Protein AF-A0ABD3VIJ6-F1 (afdb_monomer_lite)

Organism: Sinanodonta woodiana (NCBI:txid1069815)

Secondary structure (DSSP, 8-state):
--EEEEEEEEEEE-HHHHTTHHHHHHTS-TTS-HHHHHHHHHHHHHHHHHHHHHHHHHHHHT---SSEEEEEEEEEEEE--STTTTT--GGG-EEETTEEEE-HHHHHHHHHHS-THHHHTTSPP-SEEEEE-SSEEPPP-SS--TTS-GGG--TT-SS-----TTSTTTTGGGS--HHHHHHHHHHHHH-GGGG------HHHHHHHHHHHTS-HHHHS-HHHHHHHHT-TTEEE-SS--SSS-TTT---EEE------

InterPro domains:
  IPR024079 Metallopeptidase, catalytic domain superfamily [G3DSA:3.40.390.10] (134-194)

Sequence (260 aa):
MRDFVDFSVCIVLHYTCILSIRRFLVLVNTSFDATTRERKAEKNIRRYFSYIMNGVDQLYNGINDPTIAISVKIRAFVVFKALTQFPHRLSQVQMTGSTAKINASDYLDDLKNHDLSGAFNQIPDYDQVILFTRLGAVHDGDDTAKGCKADDFFVMAPKLVDFDPNKKYSVNPWLFSTCSVEAFKRTLVTKPDLTKKHVYTQAELAEWNKFMAKLPGVKYSPNMQCELIIGPGSALCSVCKNSKSQCAQEVCSIQKSIAF

pLDDT: mean 70.77, std 12.73, range [32.28, 91.06]

Structure (mmCIF, N/CA/C/O backbone):
data_AF-A0ABD3VIJ6-F1
#
_entry.id   AF-A0ABD3VIJ6-F1
#
loop_
_atom_site.group_PDB
_atom_site.id
_atom_site.type_symbol
_atom_site.label_atom_id
_atom_site.label_alt_id
_atom_site.label_comp_id
_atom_site.label_asym_id
_atom_site.label_entity_id
_atom_site.label_seq_id
_atom_site.pdbx_PDB_ins_code
_atom_site.Cartn_x
_atom_site.Cartn_y
_atom_site.Cartn_z
_atom_site.occupancy
_atom_site.B_iso_or_equiv
_atom_site.auth_seq_id
_atom_site.auth_comp_id
_atom_site.auth_asym_id
_atom_site.auth_atom_id
_atom_site.pdbx_PDB_model_num
ATOM 1 N N . MET A 1 1 ? -25.221 -5.119 16.648 1.00 56.28 1 MET A N 1
ATOM 2 C CA . MET A 1 1 ? -25.141 -5.170 15.173 1.00 56.28 1 MET A CA 1
ATOM 3 C C . MET A 1 1 ? -23.887 -4.393 14.804 1.00 56.28 1 MET A C 1
ATOM 5 O O . MET A 1 1 ? -23.724 -3.325 15.373 1.00 56.28 1 MET A O 1
ATOM 9 N N . ARG A 1 2 ? -22.953 -4.959 14.025 1.00 65.31 2 ARG A N 1
ATOM 10 C CA . ARG A 1 2 ? -21.732 -4.237 13.618 1.00 65.31 2 ARG A CA 1
ATOM 11 C C . ARG A 1 2 ? -22.086 -3.231 12.530 1.00 65.31 2 ARG A C 1
ATOM 13 O O . ARG A 1 2 ? -22.797 -3.606 11.596 1.00 65.31 2 ARG A O 1
ATOM 20 N N . ASP A 1 3 ? -21.554 -2.021 12.630 1.00 68.62 3 ASP A N 1
ATOM 21 C CA . ASP A 1 3 ? -21.586 -1.063 11.533 1.00 68.62 3 ASP A CA 1
ATOM 22 C C . ASP A 1 3 ? -20.520 -1.479 10.518 1.00 68.62 3 ASP A C 1
ATOM 24 O O . ASP A 1 3 ? -19.320 -1.494 10.807 1.00 68.62 3 ASP A O 1
ATOM 28 N N . PHE A 1 4 ? -20.981 -1.901 9.343 1.00 70.00 4 PHE A N 1
ATOM 29 C CA . PHE A 1 4 ? -20.119 -2.279 8.230 1.00 70.00 4 PHE A CA 1
ATOM 30 C C . PHE A 1 4 ? -19.870 -1.063 7.352 1.00 70.00 4 PHE A C 1
ATOM 32 O O . PHE A 1 4 ? -20.820 -0.474 6.831 1.00 70.00 4 PHE A O 1
ATOM 39 N N . VAL A 1 5 ? -18.595 -0.723 7.185 1.00 71.62 5 VAL A N 1
ATOM 40 C CA . VAL A 1 5 ? -18.142 0.386 6.351 1.00 71.62 5 VAL A CA 1
ATOM 41 C C . VAL A 1 5 ? -17.211 -0.156 5.279 1.00 71.62 5 VAL A C 1
ATOM 43 O O . VAL A 1 5 ? -16.155 -0.712 5.579 1.00 71.62 5 VAL A O 1
ATOM 46 N N . ASP A 1 6 ? -17.604 0.028 4.026 1.00 69.81 6 ASP A N 1
ATOM 47 C CA . ASP A 1 6 ? -16.781 -0.316 2.874 1.00 69.81 6 ASP A CA 1
ATOM 48 C C . ASP A 1 6 ? -16.189 0.970 2.301 1.00 69.81 6 ASP A C 1
ATOM 50 O O . ASP A 1 6 ? -16.926 1.795 1.768 1.00 69.81 6 ASP A O 1
ATOM 54 N N . PHE A 1 7 ? -14.868 1.124 2.381 1.00 70.88 7 PHE A N 1
ATOM 55 C CA . PHE A 1 7 ? -14.161 2.210 1.713 1.00 70.88 7 PHE A CA 1
ATOM 56 C C . PHE A 1 7 ? -13.770 1.799 0.296 1.00 70.88 7 PHE A C 1
ATOM 58 O O . PHE A 1 7 ? -12.982 0.874 0.072 1.00 70.88 7 PHE A O 1
ATOM 65 N N . SER A 1 8 ? -14.291 2.540 -0.670 1.00 67.06 8 SER A N 1
ATOM 66 C CA . SER A 1 8 ? -13.911 2.490 -2.072 1.00 67.06 8 SER A CA 1
ATOM 67 C C . SER A 1 8 ? -12.713 3.394 -2.344 1.00 67.06 8 SER A C 1
ATOM 69 O O . SER A 1 8 ? -12.762 4.602 -2.124 1.00 67.06 8 SER A O 1
ATOM 71 N N . VAL A 1 9 ? -11.642 2.827 -2.890 1.00 73.44 9 VAL A N 1
ATOM 72 C CA . VAL A 1 9 ? -10.398 3.546 -3.168 1.00 73.44 9 VAL A CA 1
ATOM 73 C C . VAL A 1 9 ? -10.122 3.605 -4.666 1.00 73.44 9 VAL A C 1
ATOM 75 O O . VAL A 1 9 ? -10.065 2.579 -5.348 1.00 73.44 9 VAL A O 1
ATOM 78 N N . CYS A 1 10 ? -9.871 4.808 -5.173 1.00 71.19 10 CYS A N 1
ATOM 79 C CA . CYS A 1 10 ? -9.226 5.025 -6.459 1.00 71.19 10 CYS A CA 1
ATOM 80 C C . CYS A 1 10 ? -7.711 5.135 -6.260 1.00 71.19 10 CYS A C 1
ATOM 82 O O . CYS A 1 10 ? -7.221 5.975 -5.504 1.00 71.19 10 CYS A O 1
ATOM 84 N N . ILE A 1 11 ? -6.948 4.292 -6.952 1.00 74.56 11 ILE A N 1
ATOM 85 C CA . ILE A 1 11 ? -5.488 4.338 -6.906 1.00 74.56 11 ILE A CA 1
ATOM 86 C C . ILE A 1 11 ? -4.977 5.131 -8.094 1.00 74.56 11 ILE A C 1
ATOM 88 O O . ILE A 1 11 ? -5.264 4.821 -9.250 1.00 74.56 11 ILE A O 1
ATOM 92 N N . VAL A 1 12 ? -4.157 6.124 -7.803 1.00 69.31 12 VAL A N 1
ATOM 93 C CA . VAL A 1 12 ? -3.510 6.978 -8.784 1.00 69.31 12 VAL A CA 1
ATOM 94 C C . VAL A 1 12 ? -2.025 6.674 -8.779 1.00 69.31 12 VAL A C 1
ATOM 96 O O . VAL A 1 12 ? -1.362 6.673 -7.744 1.00 69.31 12 VAL A O 1
ATOM 99 N N . LEU A 1 13 ? -1.490 6.390 -9.958 1.00 65.00 13 LEU A N 1
ATOM 100 C CA . LEU A 1 13 ? -0.099 6.030 -10.165 1.00 65.00 13 LEU A CA 1
ATOM 101 C C . LEU A 1 13 ? 0.545 7.087 -11.057 1.00 65.00 13 LEU A C 1
ATOM 103 O O . LEU A 1 13 ? 0.171 7.248 -12.221 1.00 65.00 13 LEU A O 1
ATOM 107 N N . HIS A 1 14 ? 1.517 7.812 -10.506 1.00 63.09 14 HIS A N 1
ATOM 108 C CA . HIS A 1 14 ? 2.211 8.877 -11.226 1.00 63.09 14 HIS A CA 1
ATOM 109 C C . HIS A 1 14 ? 3.317 8.336 -12.147 1.00 63.09 14 HIS A C 1
ATOM 111 O O . HIS A 1 14 ? 3.964 7.332 -11.836 1.00 63.09 14 HIS A O 1
ATOM 117 N N . TYR A 1 15 ? 3.616 9.045 -13.242 1.00 53.53 15 TYR A N 1
ATOM 118 C CA . TYR A 1 15 ? 4.601 8.624 -14.245 1.00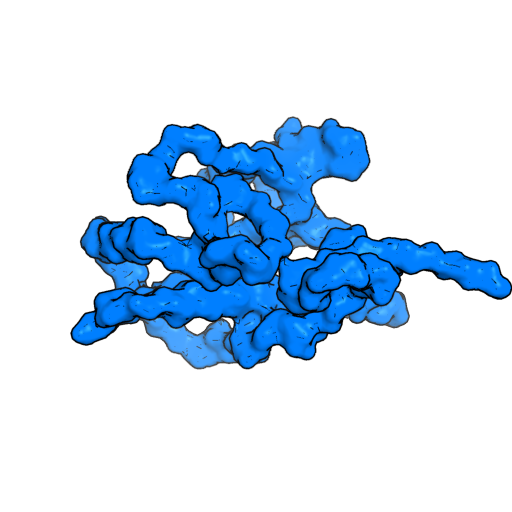 53.53 15 TYR A CA 1
ATOM 119 C C . TYR A 1 15 ? 6.021 8.408 -13.688 1.00 53.53 15 TYR A C 1
ATOM 121 O O . TYR A 1 15 ? 6.786 7.593 -14.188 1.00 53.53 15 TYR A O 1
ATOM 129 N N . THR A 1 16 ? 6.413 9.079 -12.607 1.00 53.19 16 THR A N 1
ATOM 130 C CA . THR A 1 16 ? 7.711 8.814 -11.952 1.00 53.19 16 THR A CA 1
ATOM 131 C C . THR A 1 16 ? 7.740 7.461 -11.228 1.00 53.19 16 THR A C 1
ATOM 133 O O . THR A 1 16 ? 8.798 6.837 -11.130 1.00 53.19 16 THR A O 1
ATOM 136 N N . CYS A 1 17 ? 6.580 6.947 -10.804 1.00 47.81 17 CYS A N 1
ATOM 137 C CA . CYS A 1 17 ? 6.402 5.546 -10.416 1.00 47.81 17 CYS A CA 1
ATOM 138 C C . CYS A 1 17 ? 6.577 4.629 -11.648 1.00 47.81 17 CYS A C 1
ATOM 140 O O . CYS A 1 17 ? 7.239 3.593 -11.579 1.00 47.81 17 CYS A O 1
ATOM 142 N N . ILE A 1 18 ? 6.096 5.083 -12.811 1.00 49.00 18 ILE A N 1
ATOM 143 C CA . ILE A 1 18 ? 6.206 4.431 -14.127 1.00 49.00 18 ILE A CA 1
ATOM 144 C C . ILE A 1 18 ? 7.609 4.527 -14.737 1.00 49.00 18 ILE A C 1
ATOM 146 O O . ILE A 1 18 ? 7.964 3.667 -15.517 1.00 49.00 18 ILE A O 1
ATOM 150 N N . LEU A 1 19 ? 8.508 5.434 -14.357 1.00 45.31 19 LEU A N 1
ATOM 151 C CA . LEU A 1 19 ? 9.921 5.327 -14.770 1.00 45.31 19 LEU A CA 1
ATOM 152 C C . LEU A 1 19 ? 10.618 4.105 -14.123 1.00 45.31 19 LEU A C 1
ATOM 154 O O . LEU A 1 19 ? 11.667 3.656 -14.591 1.00 45.31 19 LEU A O 1
ATOM 158 N N . SER A 1 20 ? 9.976 3.470 -13.130 1.00 48.81 20 SER A N 1
ATOM 159 C CA . SER A 1 20 ? 10.280 2.099 -12.683 1.00 48.81 20 SER A CA 1
ATOM 160 C C . SER A 1 20 ? 9.620 1.004 -13.532 1.00 48.81 20 SER A C 1
ATOM 162 O O . SER A 1 20 ? 9.808 -0.175 -13.241 1.00 48.81 20 SER A O 1
ATOM 164 N N . ILE A 1 21 ? 8.945 1.345 -14.637 1.00 49.66 21 ILE A N 1
ATOM 165 C CA . ILE A 1 21 ? 8.623 0.421 -15.731 1.00 49.66 21 ILE A CA 1
ATOM 166 C C . ILE A 1 21 ? 9.905 -0.268 -16.164 1.00 49.66 21 ILE A C 1
ATOM 168 O O . ILE A 1 21 ? 9.831 -1.448 -16.414 1.00 49.66 21 ILE A O 1
ATOM 172 N N . ARG A 1 22 ? 11.103 0.339 -16.123 1.00 48.62 22 ARG A N 1
ATOM 173 C CA . ARG A 1 22 ? 12.341 -0.436 -16.352 1.00 48.62 22 ARG A CA 1
ATOM 174 C C . ARG A 1 22 ? 12.496 -1.639 -15.404 1.00 48.62 22 ARG A C 1
ATOM 176 O O . ARG A 1 22 ? 12.940 -2.678 -15.868 1.00 48.62 22 ARG A O 1
ATOM 183 N N . ARG A 1 23 ? 12.078 -1.548 -14.131 1.00 54.88 23 ARG A N 1
ATOM 184 C CA . ARG A 1 23 ? 12.083 -2.676 -13.172 1.00 54.88 23 ARG A CA 1
ATOM 185 C C . ARG A 1 23 ? 10.956 -3.677 -13.442 1.00 54.88 23 ARG A C 1
ATOM 187 O O . ARG A 1 23 ? 11.210 -4.872 -13.466 1.00 54.88 23 ARG A O 1
ATOM 194 N N . PHE A 1 24 ? 9.737 -3.220 -13.731 1.00 54.22 24 PHE A N 1
ATOM 195 C CA . PHE A 1 24 ? 8.645 -4.130 -14.120 1.00 54.22 24 PHE A CA 1
ATOM 196 C C . PHE A 1 24 ? 8.822 -4.731 -15.524 1.00 54.22 24 PHE A C 1
ATOM 198 O O . PHE A 1 24 ? 8.314 -5.817 -15.779 1.00 54.22 24 PHE A O 1
ATOM 205 N N . LEU A 1 25 ? 9.559 -4.066 -16.413 1.00 52.53 25 LEU A N 1
ATOM 206 C CA . LEU A 1 25 ? 9.989 -4.557 -17.720 1.00 52.53 25 LEU A CA 1
ATOM 207 C C . LEU A 1 25 ? 11.090 -5.594 -17.584 1.00 52.53 25 LEU A C 1
ATOM 209 O O . LEU A 1 25 ? 11.167 -6.445 -18.450 1.00 52.53 25 LEU A O 1
ATOM 213 N N . VAL A 1 26 ? 11.892 -5.593 -16.513 1.00 52.50 26 VAL A N 1
ATOM 214 C CA . VAL A 1 26 ? 12.796 -6.727 -16.246 1.00 52.50 26 VAL A CA 1
ATOM 215 C C . VAL A 1 26 ? 11.988 -8.020 -16.062 1.00 52.50 26 VAL A C 1
ATOM 217 O O . VAL A 1 26 ? 12.429 -9.083 -16.483 1.00 52.50 26 VAL A O 1
ATOM 220 N N . LEU A 1 27 ? 10.750 -7.931 -15.557 1.00 52.91 27 LEU A N 1
ATOM 221 C CA . LEU A 1 27 ? 9.813 -9.063 -15.487 1.00 52.91 27 LEU A CA 1
ATOM 222 C C . LEU A 1 27 ? 9.076 -9.349 -16.813 1.00 52.91 27 LEU A C 1
ATOM 224 O O . LEU A 1 27 ? 8.269 -10.280 -16.879 1.00 52.91 27 LEU A O 1
ATOM 228 N N . VAL A 1 28 ? 9.285 -8.551 -17.864 1.00 56.88 28 VAL A N 1
ATOM 229 C CA . VAL A 1 28 ? 8.624 -8.701 -19.166 1.00 56.88 28 VAL A CA 1
ATOM 230 C C . VAL A 1 28 ? 9.676 -8.995 -20.231 1.00 56.88 28 VAL A C 1
ATOM 232 O O . VAL A 1 28 ? 10.551 -8.184 -20.493 1.00 56.88 28 VAL A O 1
ATOM 235 N N . ASN A 1 29 ? 9.564 -10.151 -20.888 1.00 58.03 29 ASN A N 1
ATOM 236 C CA . ASN A 1 29 ? 10.512 -10.578 -21.922 1.00 58.03 29 ASN A CA 1
ATOM 237 C C . ASN A 1 29 ? 10.786 -9.460 -22.955 1.00 58.03 29 ASN A C 1
ATOM 239 O O . ASN A 1 29 ? 9.860 -8.882 -23.534 1.00 58.03 29 ASN A O 1
ATOM 243 N N . THR A 1 30 ? 12.066 -9.167 -23.186 1.00 67.69 30 THR A N 1
ATOM 244 C CA . THR A 1 30 ? 12.530 -8.128 -24.115 1.00 67.69 30 THR A CA 1
ATOM 245 C C . THR A 1 30 ? 12.191 -8.440 -25.572 1.00 67.69 30 THR A C 1
ATOM 247 O O . THR A 1 30 ? 12.162 -7.516 -26.384 1.00 67.69 30 THR A O 1
ATOM 250 N N . SER A 1 31 ? 11.848 -9.695 -25.888 1.00 68.94 31 SER A N 1
ATOM 251 C CA . SER A 1 31 ? 11.405 -10.138 -27.214 1.00 68.94 31 SER A CA 1
ATOM 252 C C . SER A 1 31 ? 10.022 -9.618 -27.628 1.00 68.94 31 SER A C 1
ATOM 254 O O . SER A 1 31 ? 9.623 -9.808 -28.774 1.00 68.94 31 SER A O 1
ATOM 256 N N . PHE A 1 32 ? 9.256 -9.010 -26.716 1.00 75.31 32 PHE A N 1
ATOM 257 C CA . PHE A 1 32 ? 7.969 -8.394 -27.050 1.00 75.31 32 PHE A CA 1
ATOM 258 C C . PHE A 1 32 ? 8.154 -7.008 -27.680 1.00 75.31 32 PHE A C 1
ATOM 260 O O . PHE A 1 32 ? 9.069 -6.265 -27.312 1.00 75.31 32 PHE A O 1
ATOM 267 N N . ASP A 1 33 ? 7.231 -6.629 -28.568 1.00 82.38 33 ASP A N 1
ATOM 268 C CA . ASP A 1 33 ? 7.134 -5.270 -29.100 1.00 82.38 33 ASP A CA 1
ATOM 269 C C . ASP A 1 33 ? 6.838 -4.236 -27.992 1.00 82.38 33 ASP A C 1
ATOM 271 O O . ASP A 1 33 ? 6.413 -4.574 -26.880 1.00 82.38 33 ASP A O 1
ATOM 275 N N . ALA A 1 34 ? 7.072 -2.955 -28.286 1.00 75.50 34 ALA A N 1
ATOM 276 C CA . ALA A 1 34 ? 6.944 -1.874 -27.310 1.00 75.50 34 ALA A CA 1
ATOM 277 C C . ALA A 1 34 ? 5.537 -1.772 -26.692 1.00 75.50 34 ALA A C 1
ATOM 279 O O . ALA A 1 34 ? 5.420 -1.638 -25.473 1.00 75.50 34 ALA A O 1
ATOM 280 N N . THR A 1 35 ? 4.486 -1.910 -27.500 1.00 78.94 35 THR A N 1
ATOM 281 C CA . THR A 1 35 ? 3.088 -1.818 -27.061 1.00 78.94 35 THR A CA 1
ATOM 282 C C . THR A 1 35 ? 2.708 -2.988 -26.154 1.00 78.94 35 THR A C 1
ATOM 284 O O . THR A 1 35 ? 2.081 -2.809 -25.107 1.00 78.94 35 THR A O 1
ATOM 287 N N . THR A 1 36 ? 3.125 -4.205 -26.505 1.00 79.75 36 THR A N 1
ATOM 288 C CA . THR A 1 36 ? 2.911 -5.403 -25.688 1.00 79.75 36 THR A CA 1
ATOM 289 C C . THR A 1 36 ? 3.656 -5.306 -24.360 1.00 79.75 36 THR A C 1
ATOM 291 O O . THR A 1 36 ? 3.116 -5.695 -23.318 1.00 79.75 36 THR A O 1
ATOM 294 N N . ARG A 1 37 ? 4.882 -4.771 -24.370 1.00 74.88 37 ARG A N 1
ATOM 295 C CA . ARG A 1 37 ? 5.662 -4.531 -23.151 1.00 74.88 37 ARG A CA 1
ATOM 296 C C . ARG A 1 37 ? 4.973 -3.541 -22.219 1.00 74.88 37 ARG A C 1
ATOM 298 O O . ARG A 1 37 ? 4.846 -3.835 -21.033 1.00 74.88 37 ARG A O 1
ATOM 305 N N . GLU A 1 38 ? 4.482 -2.428 -22.753 1.00 75.25 38 GLU A N 1
ATOM 306 C CA . GLU A 1 38 ? 3.755 -1.409 -21.991 1.00 75.25 38 GLU A CA 1
ATOM 307 C C . GLU A 1 38 ? 2.488 -1.987 -21.345 1.00 75.25 38 GLU A C 1
ATOM 309 O O . GLU A 1 38 ? 2.331 -1.923 -20.126 1.00 75.25 38 GLU A O 1
ATOM 314 N N . ARG A 1 39 ? 1.643 -2.679 -22.121 1.00 79.12 39 ARG A N 1
ATOM 315 C CA . ARG A 1 39 ? 0.417 -3.317 -21.607 1.00 79.12 39 ARG A CA 1
ATOM 316 C C . ARG A 1 39 ? 0.710 -4.335 -20.500 1.00 79.12 39 ARG A C 1
ATOM 318 O O . ARG A 1 39 ? -0.026 -4.439 -19.516 1.00 79.12 39 ARG A O 1
ATOM 325 N N . LYS A 1 40 ? 1.782 -5.121 -20.645 1.00 80.19 40 LYS A N 1
ATOM 326 C CA . LYS A 1 40 ? 2.203 -6.084 -19.615 1.00 80.19 40 LYS A CA 1
ATOM 327 C C . LYS A 1 40 ? 2.746 -5.390 -18.370 1.00 80.19 40 LYS A C 1
ATOM 329 O O . LYS A 1 40 ? 2.432 -5.835 -17.267 1.00 80.19 40 LYS A O 1
ATOM 334 N N . ALA A 1 41 ? 3.515 -4.317 -18.535 1.00 76.81 41 ALA A N 1
ATOM 335 C CA . ALA A 1 41 ? 4.011 -3.516 -17.426 1.00 76.81 41 ALA A CA 1
ATOM 336 C C . ALA A 1 41 ? 2.849 -2.908 -16.629 1.00 76.81 41 ALA A C 1
ATOM 338 O O . ALA A 1 41 ? 2.792 -3.101 -15.418 1.00 76.81 41 ALA A O 1
ATOM 339 N N . GLU A 1 42 ? 1.866 -2.296 -17.292 1.00 77.56 42 GLU A N 1
ATOM 340 C CA . GLU A 1 42 ? 0.654 -1.779 -16.643 1.00 77.56 42 GLU A CA 1
ATOM 341 C C . GLU A 1 42 ? -0.099 -2.862 -15.873 1.00 77.56 42 GLU A C 1
ATOM 343 O O . GLU A 1 42 ? -0.451 -2.675 -14.709 1.00 77.56 42 GLU A O 1
ATOM 348 N N . LYS A 1 43 ? -0.312 -4.029 -16.491 1.00 82.06 43 LYS A N 1
ATOM 349 C CA . LYS A 1 43 ? -0.975 -5.159 -15.832 1.00 82.06 43 LYS A CA 1
ATOM 350 C C . LYS A 1 43 ? -0.211 -5.627 -14.591 1.00 82.06 43 LYS A C 1
ATOM 352 O O . LYS A 1 43 ? -0.830 -5.967 -13.583 1.00 82.06 43 LYS A O 1
ATOM 357 N N . ASN A 1 44 ? 1.119 -5.659 -14.653 1.00 80.31 44 ASN A N 1
ATOM 358 C CA . ASN A 1 44 ? 1.964 -6.040 -13.522 1.00 80.31 44 ASN A CA 1
ATOM 359 C C . ASN A 1 44 ? 1.949 -4.985 -12.411 1.00 80.31 44 ASN A C 1
ATOM 361 O O . ASN A 1 44 ? 1.884 -5.359 -11.244 1.00 80.31 44 ASN A O 1
ATOM 365 N N . ILE A 1 45 ? 1.944 -3.700 -12.767 1.00 79.31 45 ILE A N 1
ATOM 366 C CA . ILE A 1 45 ? 1.821 -2.578 -11.834 1.00 79.31 45 ILE A CA 1
ATOM 367 C C . ILE A 1 45 ? 0.473 -2.641 -11.104 1.00 79.31 45 ILE A C 1
ATOM 369 O O . ILE A 1 45 ? 0.444 -2.672 -9.876 1.00 79.31 45 ILE A O 1
ATOM 373 N N . ARG A 1 46 ? -0.641 -2.747 -11.841 1.00 81.62 46 ARG A N 1
ATOM 374 C CA . ARG A 1 46 ? -1.992 -2.874 -11.261 1.00 81.62 46 ARG A CA 1
ATOM 375 C C . ARG A 1 46 ? -2.079 -4.067 -10.316 1.00 81.62 46 ARG A C 1
ATOM 377 O O . ARG A 1 46 ? -2.584 -3.957 -9.203 1.00 81.62 46 ARG A O 1
ATOM 384 N N . ARG A 1 47 ? -1.521 -5.208 -10.729 1.00 84.00 47 ARG A N 1
ATOM 385 C CA . ARG A 1 47 ? -1.438 -6.409 -9.893 1.00 84.00 47 ARG A CA 1
ATOM 386 C C . ARG A 1 47 ? -0.624 -6.168 -8.618 1.00 84.00 47 ARG A C 1
ATOM 388 O O . ARG A 1 47 ? -1.077 -6.558 -7.551 1.00 84.00 47 ARG A O 1
ATOM 395 N N . TYR A 1 48 ? 0.553 -5.556 -8.721 1.00 84.38 48 TYR A N 1
ATOM 396 C CA . TYR A 1 48 ? 1.415 -5.268 -7.574 1.00 84.38 48 TYR A CA 1
ATOM 397 C C . TYR A 1 48 ? 0.703 -4.398 -6.536 1.00 84.38 48 TYR A C 1
ATOM 399 O O . TYR A 1 48 ? 0.614 -4.776 -5.371 1.00 84.38 48 TYR A O 1
ATOM 407 N N . PHE A 1 49 ? 0.104 -3.290 -6.971 1.00 85.38 49 PHE A N 1
ATOM 408 C CA . PHE A 1 49 ? -0.648 -2.419 -6.070 1.00 85.38 49 PHE A CA 1
ATOM 409 C C . PHE A 1 49 ? -1.935 -3.068 -5.551 1.00 85.38 49 PHE A C 1
ATOM 411 O O . PHE A 1 49 ? -2.324 -2.792 -4.423 1.00 85.38 49 PHE A O 1
ATOM 418 N N . SER A 1 50 ? -2.544 -4.001 -6.292 1.00 86.81 50 SER A N 1
ATOM 419 C CA . SER A 1 50 ? -3.635 -4.823 -5.747 1.00 86.81 50 SER A CA 1
ATOM 420 C C . SER A 1 50 ? -3.166 -5.667 -4.556 1.00 86.81 50 SER A C 1
ATOM 422 O O . SER A 1 50 ? -3.866 -5.762 -3.560 1.00 86.81 50 SER A O 1
ATOM 424 N N . TYR A 1 51 ? -1.959 -6.237 -4.600 1.00 88.00 51 TYR A N 1
ATOM 425 C CA . TYR A 1 51 ? -1.413 -6.965 -3.449 1.00 88.00 51 TYR A CA 1
ATOM 426 C C . TYR A 1 51 ? -1.111 -6.055 -2.256 1.00 88.00 51 TYR A C 1
ATOM 428 O O . TYR A 1 51 ? -1.361 -6.454 -1.121 1.00 88.00 51 TYR A O 1
ATOM 436 N N . ILE A 1 52 ? -0.623 -4.834 -2.500 1.00 86.88 52 ILE A N 1
ATOM 437 C CA . ILE A 1 52 ? -0.447 -3.835 -1.436 1.00 86.88 52 ILE A CA 1
ATOM 438 C C . ILE A 1 52 ? -1.794 -3.527 -0.782 1.00 86.88 52 ILE A C 1
ATOM 440 O O . ILE A 1 52 ? -1.915 -3.620 0.436 1.00 86.88 52 ILE A O 1
ATOM 444 N N . MET A 1 53 ? -2.820 -3.230 -1.583 1.00 88.31 53 MET A N 1
ATOM 445 C CA . MET A 1 53 ? -4.149 -2.936 -1.051 1.00 88.31 53 MET A CA 1
ATOM 446 C C . MET A 1 53 ? -4.779 -4.125 -0.344 1.00 88.31 53 MET A C 1
ATOM 448 O O . MET A 1 53 ? -5.514 -3.915 0.611 1.00 88.31 53 MET A O 1
ATOM 452 N N . ASN A 1 54 ? -4.470 -5.359 -0.749 1.00 88.56 54 ASN A N 1
ATOM 453 C CA . ASN A 1 54 ? -4.875 -6.529 0.019 1.00 88.56 54 ASN A CA 1
ATOM 454 C C . ASN A 1 54 ? -4.281 -6.490 1.425 1.00 88.56 54 ASN A C 1
ATOM 456 O O . ASN A 1 54 ? -5.002 -6.680 2.390 1.00 88.56 54 ASN A O 1
ATOM 460 N N . GLY A 1 55 ? -2.987 -6.184 1.554 1.00 88.38 55 GLY A N 1
ATOM 461 C CA . GLY A 1 55 ? -2.362 -5.998 2.864 1.00 88.38 55 GLY A CA 1
ATOM 462 C C . GLY A 1 55 ? -3.064 -4.925 3.703 1.00 88.38 55 GLY A C 1
ATOM 463 O O . GLY A 1 55 ? -3.306 -5.142 4.887 1.00 88.38 55 GLY A O 1
ATOM 464 N N . VAL A 1 56 ? -3.456 -3.809 3.080 1.00 89.44 56 VAL A N 1
ATOM 465 C CA . VAL A 1 56 ? -4.231 -2.746 3.742 1.00 89.44 56 VAL A CA 1
ATOM 466 C C . VAL A 1 56 ? -5.614 -3.248 4.176 1.00 89.44 56 VAL A C 1
ATOM 468 O O . VAL A 1 56 ? -5.985 -3.063 5.329 1.00 89.44 56 VAL A O 1
ATOM 471 N N . ASP A 1 57 ? -6.363 -3.929 3.307 1.00 90.06 57 ASP A N 1
ATOM 472 C CA . ASP A 1 57 ? -7.668 -4.515 3.652 1.00 90.06 57 ASP A CA 1
ATOM 473 C C . ASP A 1 57 ? -7.538 -5.538 4.791 1.00 90.06 57 ASP A C 1
ATOM 475 O O . ASP A 1 57 ? -8.315 -5.501 5.738 1.00 90.06 57 ASP A O 1
ATOM 479 N N . GLN A 1 58 ? -6.514 -6.400 4.773 1.00 89.38 58 GLN A N 1
ATOM 480 C CA . GLN A 1 58 ? -6.236 -7.338 5.869 1.00 89.38 58 GLN A CA 1
ATOM 481 C C . GLN A 1 58 ? -5.944 -6.618 7.192 1.00 89.38 58 GLN A C 1
ATOM 483 O O . GLN A 1 58 ? -6.404 -7.063 8.241 1.00 89.38 58 GLN A O 1
ATOM 488 N N . LEU A 1 59 ? -5.220 -5.496 7.155 1.00 87.75 59 LEU A N 1
ATOM 489 C CA . LEU A 1 59 ? -4.945 -4.682 8.338 1.00 87.75 59 LEU A CA 1
ATOM 490 C C . LEU A 1 59 ? -6.241 -4.106 8.943 1.00 87.75 59 LEU A C 1
ATOM 492 O O . LEU A 1 59 ? -6.430 -4.176 10.157 1.00 87.75 59 LEU A O 1
ATOM 496 N N . TYR A 1 60 ? -7.154 -3.586 8.115 1.00 87.88 60 TYR A N 1
ATOM 497 C CA . TYR A 1 60 ? -8.468 -3.105 8.567 1.00 87.88 60 TYR A CA 1
ATOM 498 C C . TYR A 1 60 ? -9.384 -4.241 9.042 1.00 87.88 60 TYR A C 1
ATOM 500 O O . TYR A 1 60 ? -10.009 -4.120 10.095 1.00 87.88 60 TYR A O 1
ATOM 508 N N . ASN A 1 61 ? -9.396 -5.377 8.342 1.00 88.38 61 ASN A N 1
ATOM 509 C CA . ASN A 1 61 ? -10.121 -6.579 8.763 1.00 88.38 61 ASN A CA 1
ATOM 510 C C . ASN A 1 61 ? -9.581 -7.160 10.083 1.00 88.38 61 ASN A C 1
ATOM 512 O O . ASN A 1 61 ? -10.309 -7.844 10.800 1.00 88.38 61 ASN A O 1
ATOM 516 N N . GLY A 1 62 ? -8.320 -6.875 10.424 1.00 88.06 62 GLY A N 1
ATOM 517 C CA . GLY A 1 62 ? -7.698 -7.237 11.697 1.00 88.06 62 GLY A CA 1
ATOM 518 C C . GLY A 1 62 ? -8.206 -6.442 12.906 1.00 88.06 62 GLY A C 1
ATOM 519 O O . GLY A 1 62 ? -7.844 -6.772 14.036 1.00 88.06 62 GLY A O 1
ATOM 520 N N . ILE A 1 63 ? -9.043 -5.413 12.712 1.00 87.06 63 ILE A N 1
ATOM 521 C CA . ILE A 1 63 ? -9.665 -4.667 13.812 1.00 87.06 63 ILE A CA 1
ATOM 522 C C . ILE A 1 63 ? -10.635 -5.591 14.562 1.00 87.06 63 ILE A C 1
ATOM 524 O O . ILE A 1 63 ? -11.736 -5.897 14.102 1.00 87.06 63 ILE A O 1
ATOM 528 N N . ASN A 1 64 ? -10.233 -6.017 15.759 1.00 88.12 64 ASN A N 1
ATOM 529 C CA . ASN A 1 64 ? -11.067 -6.821 16.646 1.00 88.12 64 ASN A CA 1
ATOM 530 C C . ASN A 1 64 ? -11.967 -5.929 17.513 1.00 88.12 64 ASN A C 1
ATOM 532 O O . ASN A 1 64 ? -11.761 -5.804 18.719 1.00 88.12 64 ASN A O 1
ATOM 536 N N . ASP A 1 65 ? -12.948 -5.287 16.881 1.00 87.62 65 ASP A N 1
ATOM 537 C CA . ASP A 1 65 ? -13.912 -4.418 17.551 1.00 87.62 65 ASP A CA 1
ATOM 538 C C . ASP A 1 65 ? -15.361 -4.883 17.291 1.00 87.62 65 ASP A C 1
ATOM 540 O O . ASP A 1 65 ? -15.704 -5.261 16.166 1.00 87.62 65 ASP A O 1
ATOM 544 N N . PRO A 1 66 ? -16.240 -4.921 18.312 1.00 86.38 66 PRO A N 1
ATOM 545 C CA . PRO A 1 66 ? -17.601 -5.415 18.143 1.00 86.38 66 PRO A CA 1
ATOM 546 C C . PRO A 1 66 ? -18.555 -4.408 17.494 1.00 86.38 66 PRO A C 1
ATOM 548 O O . PRO A 1 66 ? -19.665 -4.812 17.142 1.00 86.38 66 PRO A O 1
ATOM 551 N N . THR A 1 67 ? -18.179 -3.132 17.358 1.00 84.44 67 THR A N 1
ATOM 552 C CA . THR A 1 67 ? -19.063 -2.088 16.820 1.00 84.44 67 THR A CA 1
ATOM 553 C C . THR A 1 67 ? -18.728 -1.716 15.385 1.00 84.44 67 THR A C 1
ATOM 555 O O . THR A 1 67 ? -19.633 -1.308 14.668 1.00 84.44 67 THR A O 1
ATOM 558 N N . ILE A 1 68 ? -17.478 -1.886 14.944 1.00 81.38 68 ILE A N 1
ATOM 559 C CA . ILE A 1 68 ? -17.059 -1.528 13.582 1.00 81.38 68 ILE A CA 1
ATOM 560 C C . ILE A 1 68 ? -16.446 -2.703 12.824 1.00 81.38 68 ILE A C 1
ATOM 562 O O . ILE A 1 68 ? -15.745 -3.541 13.387 1.00 81.38 68 ILE A O 1
ATOM 566 N N . ALA A 1 69 ? -16.688 -2.732 11.519 1.00 86.31 69 ALA A N 1
ATOM 567 C CA . ALA A 1 69 ? -15.957 -3.552 10.566 1.00 86.31 69 ALA A CA 1
ATOM 568 C C . ALA A 1 69 ? -15.664 -2.703 9.327 1.00 86.31 69 ALA A C 1
ATOM 570 O O . ALA A 1 69 ? -16.577 -2.086 8.778 1.00 86.31 69 ALA A O 1
ATOM 571 N N . ILE A 1 70 ? -14.397 -2.657 8.916 1.00 83.56 70 ILE A N 1
ATOM 572 C CA . ILE A 1 70 ? -13.939 -1.821 7.807 1.00 83.56 70 ILE A CA 1
ATOM 573 C C . ILE A 1 70 ? -13.321 -2.714 6.734 1.00 83.56 70 ILE A C 1
ATOM 575 O O . ILE A 1 70 ? -12.411 -3.479 7.043 1.00 83.56 70 ILE A O 1
ATOM 579 N N . SER A 1 71 ? -13.771 -2.575 5.486 1.00 86.69 71 SER A N 1
ATOM 580 C CA . SER A 1 71 ? -13.115 -3.185 4.324 1.00 86.69 71 SER A CA 1
ATOM 581 C C . SER A 1 71 ? -12.661 -2.124 3.327 1.00 86.69 71 SER A C 1
ATOM 583 O O . SER A 1 71 ? -13.288 -1.079 3.172 1.00 86.69 71 SER A O 1
ATOM 585 N N . VAL A 1 72 ? -11.561 -2.406 2.636 1.00 86.25 72 VAL A N 1
ATOM 586 C CA . VAL A 1 72 ? -10.966 -1.556 1.609 1.00 86.25 72 VAL A CA 1
ATOM 587 C C . VAL A 1 72 ? -11.085 -2.245 0.252 1.00 86.25 72 VAL A C 1
ATOM 589 O O . VAL A 1 72 ? -10.577 -3.349 0.043 1.00 86.25 72 VAL A O 1
ATOM 592 N N . LYS A 1 73 ? -11.741 -1.581 -0.702 1.00 84.81 73 LYS A N 1
ATOM 593 C CA . LYS A 1 73 ? -11.964 -2.083 -2.065 1.00 84.81 73 LYS A CA 1
ATOM 594 C C . LYS A 1 73 ? -11.314 -1.165 -3.091 1.00 84.81 73 LYS A C 1
ATOM 596 O O . LYS A 1 73 ? -11.398 0.052 -2.988 1.00 84.81 73 LYS A O 1
ATOM 601 N N . ILE A 1 74 ? -10.697 -1.744 -4.120 1.00 84.69 74 ILE A N 1
ATOM 602 C CA . ILE A 1 74 ? -10.163 -0.970 -5.248 1.00 84.69 74 ILE A CA 1
ATOM 603 C C . ILE A 1 74 ? -11.276 -0.743 -6.269 1.00 84.69 74 ILE A C 1
ATOM 605 O O . ILE A 1 74 ? -11.865 -1.707 -6.758 1.00 84.69 74 ILE A O 1
ATOM 609 N N . ARG A 1 75 ? -11.518 0.520 -6.627 1.00 80.12 75 ARG A N 1
ATOM 610 C CA . ARG A 1 75 ? -12.461 0.924 -7.681 1.00 80.12 75 ARG A CA 1
ATOM 611 C C . ARG A 1 75 ? -11.799 1.100 -9.031 1.00 80.12 75 ARG A C 1
ATOM 613 O O . ARG A 1 75 ? -12.313 0.638 -10.043 1.00 80.12 75 ARG A O 1
ATOM 620 N N . ALA A 1 76 ? -10.654 1.768 -9.042 1.00 79.94 76 ALA A N 1
ATOM 621 C CA . ALA A 1 76 ? -9.984 2.124 -10.276 1.00 79.94 76 ALA A CA 1
ATOM 622 C C . ALA A 1 76 ? -8.480 2.277 -10.087 1.00 79.94 76 ALA A C 1
ATOM 624 O O . ALA A 1 76 ? -7.976 2.498 -8.985 1.00 79.94 76 ALA A O 1
ATOM 625 N N . PHE A 1 77 ? -7.789 2.182 -11.220 1.00 79.69 77 PHE A N 1
ATOM 626 C CA . PHE A 1 77 ? -6.393 2.553 -11.368 1.00 79.69 77 PHE A CA 1
ATOM 627 C C . PHE A 1 77 ? -6.277 3.625 -12.445 1.00 79.69 77 PHE A C 1
ATOM 629 O O . PHE A 1 77 ? -6.524 3.343 -13.624 1.00 79.69 77 PHE A O 1
ATOM 636 N N . VAL A 1 78 ? -5.823 4.806 -12.046 1.00 79.19 78 VAL A N 1
ATOM 637 C CA . VAL A 1 78 ? -5.372 5.859 -12.955 1.00 79.19 78 VAL A CA 1
ATOM 638 C C . VAL A 1 78 ? -3.869 5.749 -13.090 1.00 79.19 78 VAL A C 1
ATOM 640 O O . VAL A 1 78 ? -3.146 5.729 -12.099 1.00 79.19 78 VAL A O 1
ATOM 643 N N . VAL A 1 79 ? -3.389 5.651 -14.324 1.00 77.12 79 VAL A N 1
ATOM 644 C CA . VAL A 1 79 ? -1.967 5.496 -14.625 1.00 77.12 79 VAL A CA 1
ATOM 645 C C . VAL A 1 79 ? -1.561 6.653 -15.527 1.00 77.12 79 VAL A C 1
ATOM 647 O O . VAL A 1 79 ? -1.873 6.647 -16.716 1.00 77.12 79 VAL A O 1
ATOM 650 N N . PHE A 1 80 ? -0.885 7.654 -14.964 1.00 73.38 80 PHE A N 1
ATOM 651 C CA . PHE A 1 80 ? -0.404 8.803 -15.729 1.00 73.38 80 PHE A CA 1
ATOM 652 C C . PHE A 1 80 ? 0.863 8.430 -16.488 1.00 73.38 80 PHE A C 1
ATOM 654 O O . PHE A 1 80 ? 1.899 8.186 -15.880 1.00 73.38 80 PHE A O 1
ATOM 661 N N . LYS A 1 81 ? 0.785 8.392 -17.817 1.00 70.56 81 LYS A N 1
ATOM 662 C CA . LYS A 1 81 ? 1.849 7.971 -18.743 1.00 70.56 81 LYS A CA 1
ATOM 663 C C . LYS A 1 81 ? 2.800 9.091 -19.158 1.00 70.56 81 LYS A C 1
ATOM 665 O O . LYS A 1 81 ? 3.784 8.825 -19.840 1.00 70.56 81 LYS A O 1
ATOM 670 N N . ALA A 1 82 ? 2.520 10.331 -18.780 1.00 66.00 82 ALA A N 1
ATOM 671 C CA . ALA A 1 82 ? 3.410 11.453 -19.023 1.00 66.00 82 ALA A CA 1
ATOM 672 C C . ALA A 1 82 ? 3.369 12.443 -17.860 1.00 66.00 82 ALA A C 1
ATOM 674 O O . ALA A 1 82 ? 2.345 12.603 -17.199 1.00 66.00 82 ALA A O 1
ATOM 675 N N . LEU A 1 83 ? 4.484 13.151 -17.658 1.00 61.34 83 LEU A N 1
ATOM 676 C CA . LEU A 1 83 ? 4.596 14.217 -16.654 1.00 61.34 83 LEU A CA 1
ATOM 677 C C . LEU A 1 83 ? 3.625 15.376 -16.904 1.00 61.34 83 LEU A C 1
ATOM 679 O O . LEU A 1 83 ? 3.331 16.121 -15.987 1.00 61.34 83 LEU A O 1
ATOM 683 N N . THR A 1 84 ? 3.139 15.534 -18.133 1.00 62.28 84 THR A N 1
ATOM 684 C CA . THR A 1 84 ? 2.152 16.555 -18.501 1.00 62.28 84 THR A CA 1
ATOM 685 C C . THR A 1 84 ? 0.716 16.144 -18.184 1.00 62.28 84 THR A C 1
ATOM 687 O O . THR A 1 84 ? -0.165 16.995 -18.192 1.00 62.28 84 THR A O 1
ATOM 690 N N . GLN A 1 85 ? 0.461 14.855 -17.928 1.00 65.56 85 GLN A N 1
ATOM 691 C CA . GLN A 1 85 ? -0.883 14.345 -17.632 1.00 65.56 85 GLN A CA 1
ATOM 692 C C . GLN A 1 85 ? -1.258 14.476 -16.155 1.00 65.56 85 GLN A C 1
ATOM 694 O O . GLN A 1 85 ? -2.434 14.393 -15.823 1.00 65.56 85 GLN A O 1
ATOM 699 N N . PHE A 1 86 ? -0.272 14.677 -15.285 1.00 63.75 86 PHE A N 1
ATOM 700 C CA . PHE A 1 86 ? -0.493 15.105 -13.915 1.00 63.75 86 PHE A CA 1
ATOM 701 C C . PHE A 1 86 ? 0.092 16.511 -13.804 1.00 63.75 86 PHE A C 1
ATOM 703 O O . PHE A 1 86 ? 1.304 16.658 -13.969 1.00 63.75 86 PHE A O 1
ATOM 710 N N . PRO A 1 87 ? -0.718 17.556 -13.594 1.00 55.56 87 PRO A N 1
ATOM 711 C CA . PRO A 1 87 ? -0.231 18.924 -13.569 1.00 55.56 87 PRO A CA 1
ATOM 712 C C . PRO A 1 87 ? 0.401 19.188 -12.216 1.00 55.56 87 PRO A C 1
ATOM 714 O O . PRO A 1 87 ? -0.135 19.880 -11.363 1.00 55.56 87 PRO A O 1
ATOM 717 N N . HIS A 1 88 ? 1.570 18.601 -12.034 1.00 58.84 88 HIS A N 1
ATOM 718 C CA . HIS A 1 88 ? 2.447 18.983 -10.966 1.00 58.84 88 HIS A CA 1
ATOM 719 C C . HIS A 1 88 ? 3.352 20.113 -11.444 1.00 58.84 88 HIS A C 1
ATOM 721 O O . HIS A 1 88 ? 3.851 20.113 -12.578 1.00 58.84 88 HIS A O 1
ATOM 727 N N . ARG A 1 89 ? 3.655 21.045 -10.543 1.00 59.66 89 ARG A N 1
ATOM 728 C CA . ARG A 1 89 ? 4.720 22.026 -10.748 1.00 59.66 89 ARG A CA 1
ATOM 729 C C . ARG A 1 89 ? 6.066 21.307 -10.698 1.00 59.66 89 ARG A C 1
ATOM 731 O O . ARG A 1 89 ? 6.700 21.218 -9.654 1.00 59.66 89 ARG A O 1
ATOM 738 N N . LEU A 1 90 ? 6.534 20.769 -11.830 1.00 55.12 90 LEU A N 1
ATOM 739 C CA . LEU A 1 90 ? 7.855 20.119 -11.964 1.00 55.12 90 LEU A CA 1
ATOM 740 C C . LEU A 1 90 ? 9.007 20.938 -11.340 1.00 55.12 90 LEU A C 1
ATOM 742 O O . LEU A 1 90 ? 10.012 20.361 -10.937 1.00 55.12 90 LEU A O 1
ATOM 746 N N . SER A 1 91 ? 8.830 22.254 -11.190 1.00 53.91 91 SER A N 1
ATOM 747 C CA . SER A 1 91 ? 9.720 23.166 -10.467 1.00 53.91 91 SER A CA 1
ATOM 748 C C . SER A 1 91 ? 9.927 22.858 -8.974 1.00 53.91 91 SER A C 1
ATOM 750 O O . SER A 1 91 ? 10.845 23.417 -8.387 1.00 53.91 91 SER A O 1
ATOM 752 N N . GLN A 1 92 ? 9.110 22.008 -8.344 1.00 61.94 92 GLN A N 1
ATOM 753 C CA . GLN A 1 92 ? 9.247 21.629 -6.926 1.00 61.94 92 GLN A CA 1
ATOM 754 C C . GLN A 1 92 ? 9.983 20.294 -6.715 1.00 61.94 92 GLN A C 1
ATOM 756 O O . GLN A 1 92 ? 10.187 19.878 -5.574 1.00 61.94 92 GLN A O 1
ATOM 761 N N . VAL A 1 93 ? 10.411 19.614 -7.788 1.00 66.56 93 VAL A N 1
ATOM 762 C CA . VAL A 1 93 ? 11.269 18.429 -7.658 1.00 66.56 93 VAL A CA 1
ATOM 763 C C . VAL A 1 93 ? 12.662 18.878 -7.225 1.00 66.56 93 VAL A C 1
ATOM 765 O O . VAL A 1 93 ? 13.381 19.533 -7.977 1.00 66.56 93 VAL A O 1
ATOM 768 N N . GLN A 1 94 ? 13.059 18.499 -6.014 1.00 64.00 94 GLN A N 1
ATOM 769 C CA . GLN A 1 94 ? 14.384 18.796 -5.484 1.00 64.00 94 GLN A CA 1
ATOM 770 C C . GLN A 1 94 ? 15.316 17.615 -5.742 1.00 64.00 94 GLN A C 1
ATOM 772 O O . GLN A 1 94 ? 15.050 16.487 -5.325 1.00 64.00 94 GLN A O 1
ATOM 777 N N . MET A 1 95 ? 16.438 17.868 -6.409 1.00 64.31 95 MET A N 1
ATOM 778 C CA . MET A 1 95 ? 17.493 16.869 -6.557 1.00 64.31 95 MET A CA 1
ATOM 779 C C . MET A 1 95 ? 18.381 16.888 -5.312 1.00 64.31 95 MET A C 1
ATOM 781 O O . MET A 1 95 ? 19.007 17.895 -4.996 1.00 64.31 95 MET A O 1
ATOM 785 N N . THR A 1 96 ? 18.457 15.766 -4.602 1.00 58.94 96 THR A N 1
ATOM 786 C CA . THR A 1 96 ? 19.442 15.532 -3.540 1.00 58.94 96 THR A CA 1
ATOM 787 C C . THR A 1 96 ? 20.370 14.407 -3.997 1.00 58.94 96 THR A C 1
ATOM 789 O O . THR A 1 96 ? 20.022 13.225 -3.925 1.00 58.94 96 THR A O 1
ATOM 792 N N . GLY A 1 97 ? 21.542 14.766 -4.528 1.00 70.88 97 GLY A N 1
ATOM 793 C CA . GLY A 1 97 ? 22.457 13.807 -5.155 1.00 70.88 97 GLY A CA 1
ATOM 794 C C . GLY A 1 97 ? 21.824 13.137 -6.381 1.00 70.88 97 GLY A C 1
ATOM 795 O O . GLY A 1 97 ? 21.335 13.815 -7.281 1.00 70.88 97 GLY A O 1
ATOM 796 N N . SER A 1 98 ? 21.800 11.801 -6.406 1.00 60.78 98 SER A N 1
ATOM 797 C CA . SER A 1 98 ? 21.149 11.001 -7.459 1.00 60.78 98 SER A CA 1
ATOM 798 C C . SER A 1 98 ? 19.654 10.746 -7.216 1.00 60.78 98 SER A C 1
ATOM 800 O O . SER A 1 98 ? 19.020 10.022 -7.986 1.00 60.78 98 SER A O 1
ATOM 802 N N . THR A 1 99 ? 19.081 11.313 -6.148 1.00 57.19 99 THR A N 1
ATOM 803 C CA . THR A 1 99 ? 17.679 11.098 -5.770 1.00 57.19 99 THR A CA 1
ATOM 804 C C . THR A 1 99 ? 16.837 12.339 -6.025 1.00 57.19 99 THR A C 1
ATOM 806 O O . THR A 1 99 ? 17.220 13.447 -5.658 1.00 57.19 99 THR A O 1
ATOM 809 N N . ALA A 1 100 ? 15.675 12.143 -6.645 1.00 66.00 100 ALA A N 1
ATOM 810 C CA . ALA A 1 100 ? 14.652 13.170 -6.781 1.00 66.00 100 ALA A CA 1
ATOM 811 C C . ALA A 1 100 ? 13.687 13.074 -5.591 1.00 66.00 100 ALA A C 1
ATOM 813 O O . ALA A 1 100 ? 13.139 12.002 -5.311 1.00 66.00 100 ALA A O 1
ATOM 814 N N . LYS A 1 101 ? 13.494 14.191 -4.895 1.00 65.75 101 LYS A N 1
ATOM 815 C CA . LYS A 1 101 ? 12.584 14.341 -3.758 1.00 65.75 101 LYS A CA 1
ATOM 816 C C . LYS A 1 101 ? 11.492 15.344 -4.084 1.00 65.75 101 LYS A C 1
ATOM 818 O O . LYS A 1 101 ? 11.650 16.187 -4.968 1.00 65.75 101 LYS A O 1
ATOM 823 N N . ILE A 1 102 ? 10.393 15.238 -3.353 1.00 66.44 102 ILE A N 1
ATOM 824 C CA . ILE A 1 102 ? 9.263 16.145 -3.484 1.00 66.44 102 ILE A CA 1
ATOM 825 C C . ILE A 1 102 ? 8.701 16.483 -2.112 1.00 66.44 102 ILE A C 1
ATOM 827 O O . ILE A 1 102 ? 8.786 15.675 -1.184 1.00 66.44 102 ILE A O 1
ATOM 831 N N . ASN A 1 103 ? 8.137 17.680 -1.984 1.00 70.00 103 ASN A N 1
ATOM 832 C CA . ASN A 1 103 ? 7.368 18.032 -0.804 1.00 70.00 103 ASN A CA 1
ATOM 833 C C . ASN A 1 103 ? 6.032 17.279 -0.853 1.00 70.00 103 ASN A C 1
ATOM 835 O O . ASN A 1 103 ? 5.256 17.445 -1.793 1.00 70.00 103 ASN A O 1
ATOM 839 N N . ALA A 1 104 ? 5.795 16.415 0.132 1.00 71.31 104 ALA A N 1
ATOM 840 C CA . ALA A 1 104 ? 4.604 15.577 0.176 1.00 71.31 104 ALA A CA 1
ATOM 841 C C . ALA A 1 104 ? 3.324 16.393 0.392 1.00 71.31 104 ALA A C 1
ATOM 843 O O . ALA A 1 104 ? 2.298 16.054 -0.194 1.00 71.31 104 ALA A O 1
ATOM 844 N N . SER A 1 105 ? 3.401 17.479 1.165 1.00 70.62 105 SER A N 1
ATOM 845 C CA . SER A 1 105 ? 2.275 18.379 1.425 1.00 70.62 105 SER A CA 1
ATOM 846 C C . SER A 1 105 ? 1.853 19.113 0.160 1.00 70.62 105 SER A C 1
ATOM 848 O O . SER A 1 105 ? 0.674 19.103 -0.176 1.00 70.62 105 SER A O 1
ATOM 850 N N . ASP A 1 106 ? 2.819 19.634 -0.603 1.00 70.56 106 ASP A N 1
ATOM 851 C CA . ASP A 1 106 ? 2.543 20.281 -1.891 1.00 70.56 106 ASP A CA 1
ATOM 852 C C . ASP A 1 106 ? 1.898 19.280 -2.869 1.00 70.56 106 ASP A C 1
ATOM 854 O O . ASP A 1 106 ? 0.902 19.586 -3.518 1.00 70.56 106 ASP A O 1
ATOM 858 N N . TYR A 1 107 ? 2.405 18.040 -2.912 1.00 71.56 107 TYR A N 1
ATOM 859 C CA . TYR A 1 107 ? 1.856 16.975 -3.762 1.00 71.56 107 TYR A CA 1
ATOM 860 C C . TYR A 1 107 ? 0.434 16.561 -3.357 1.00 7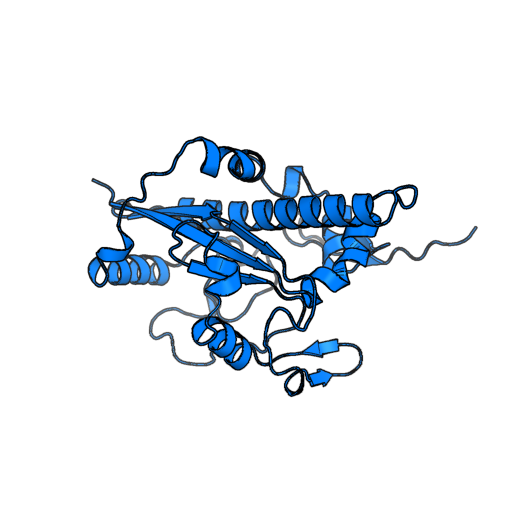1.56 107 TYR A C 1
ATOM 862 O O . TYR A 1 107 ? -0.395 16.232 -4.208 1.00 71.56 107 TYR A O 1
ATOM 870 N N . LEU A 1 108 ? 0.152 16.553 -2.052 1.00 76.12 108 LEU A N 1
ATOM 871 C CA . LEU A 1 108 ? -1.169 16.265 -1.509 1.00 76.12 108 LEU A CA 1
ATOM 872 C C . LEU A 1 108 ? -2.153 17.400 -1.810 1.00 76.12 108 LEU A C 1
ATOM 874 O O . LEU A 1 108 ? -3.308 17.131 -2.132 1.00 76.12 108 LEU A O 1
ATOM 878 N N . ASP A 1 109 ? -1.713 18.651 -1.717 1.00 76.12 109 ASP A N 1
ATOM 879 C CA . ASP A 1 109 ? -2.541 19.808 -2.041 1.00 76.12 109 ASP A CA 1
ATOM 880 C C . ASP A 1 109 ? -2.815 19.897 -3.543 1.00 76.12 109 ASP A C 1
ATOM 882 O O . ASP A 1 109 ? -3.954 20.158 -3.927 1.00 76.12 109 ASP A O 1
ATOM 886 N N . ASP A 1 110 ? -1.842 19.567 -4.393 1.00 75.62 110 ASP A N 1
ATOM 887 C CA . ASP A 1 110 ? -2.069 19.391 -5.828 1.00 75.62 110 ASP A CA 1
ATOM 888 C C . ASP A 1 110 ? -3.102 18.281 -6.082 1.00 75.62 110 ASP A C 1
ATOM 890 O O . ASP A 1 110 ? -4.043 18.485 -6.840 1.00 75.62 110 ASP A O 1
ATOM 894 N N . LEU A 1 111 ? -3.011 17.132 -5.401 1.00 76.56 111 LEU A N 1
ATOM 895 C CA . LEU A 1 111 ? -3.993 16.051 -5.552 1.00 76.56 111 LEU A CA 1
ATOM 896 C C . LEU A 1 111 ? -5.416 16.464 -5.131 1.00 76.56 111 LEU A C 1
ATOM 898 O O . LEU A 1 111 ? -6.380 16.026 -5.753 1.00 76.56 111 LEU A O 1
ATOM 902 N N . LYS A 1 112 ? -5.555 17.276 -4.075 1.00 76.88 112 LYS A N 1
ATOM 903 C CA . LYS A 1 112 ? -6.856 17.756 -3.571 1.00 76.88 112 LYS A CA 1
ATOM 904 C C . LYS A 1 112 ? -7.470 18.834 -4.456 1.00 76.88 112 LYS A C 1
ATOM 906 O O . LYS A 1 112 ? -8.677 18.832 -4.670 1.00 76.88 112 LYS A O 1
ATOM 911 N N . ASN A 1 113 ? -6.649 19.792 -4.880 1.00 72.69 113 ASN A N 1
ATOM 912 C CA . ASN A 1 113 ? -7.102 20.994 -5.574 1.00 72.69 113 ASN A CA 1
ATOM 913 C C . ASN A 1 113 ? -7.184 20.793 -7.081 1.00 72.69 113 ASN A C 1
ATOM 915 O O . ASN A 1 113 ? -7.809 21.596 -7.777 1.00 72.69 113 ASN A O 1
ATOM 919 N N . HIS A 1 114 ? -6.521 19.766 -7.606 1.00 66.12 114 HIS A N 1
ATOM 920 C CA . HIS A 1 114 ? -6.555 19.528 -9.025 1.00 66.12 114 HIS A CA 1
ATOM 921 C C . HIS A 1 114 ? -7.895 18.922 -9.438 1.00 66.12 114 HIS A C 1
ATOM 923 O O . HIS A 1 114 ? -8.313 17.873 -8.943 1.00 66.12 114 HIS A O 1
ATOM 929 N N . ASP A 1 115 ? -8.543 19.595 -10.390 1.00 59.66 115 ASP A N 1
ATOM 930 C CA . ASP A 1 115 ? -9.706 19.086 -11.095 1.00 59.66 115 ASP A CA 1
ATOM 931 C C . ASP A 1 115 ? -9.298 17.913 -11.987 1.00 59.66 115 ASP A C 1
ATOM 933 O O . ASP A 1 115 ? -9.055 18.012 -13.190 1.00 59.66 115 ASP A O 1
ATOM 937 N N . LEU A 1 116 ? -9.192 16.769 -11.335 1.00 61.72 116 LEU A N 1
ATOM 938 C CA . LEU A 1 116 ? -8.935 15.495 -11.954 1.00 61.72 116 LEU A CA 1
ATOM 939 C C . LEU A 1 116 ? -10.156 14.979 -12.733 1.00 61.72 116 LEU A C 1
ATOM 941 O O . LEU A 1 116 ? -10.051 13.927 -13.361 1.00 61.72 116 LEU A O 1
ATOM 945 N N . SER A 1 117 ? -11.280 15.711 -12.767 1.00 55.97 117 SER A N 1
ATOM 946 C CA . SER A 1 117 ? -12.507 15.305 -13.459 1.00 55.97 117 SER A CA 1
ATOM 947 C C . SER A 1 117 ? -12.231 14.805 -14.874 1.00 55.97 117 SER A C 1
ATOM 949 O O . SER A 1 117 ? -12.644 13.708 -15.203 1.00 55.97 117 SER A O 1
ATOM 951 N N . GLY A 1 118 ? -11.409 15.463 -15.693 1.00 61.69 118 GLY A N 1
ATOM 952 C CA . GLY A 1 118 ? -11.105 14.977 -17.050 1.00 61.69 118 GLY A CA 1
ATOM 953 C C . GLY A 1 118 ? -10.589 13.524 -17.121 1.00 61.69 118 GLY A C 1
ATOM 954 O O . GLY A 1 118 ? -10.982 12.773 -18.014 1.00 61.69 118 GLY A O 1
ATOM 955 N N . ALA A 1 119 ? -9.756 13.104 -16.164 1.00 61.22 119 ALA A N 1
ATOM 956 C CA . ALA A 1 119 ? -9.248 11.731 -16.057 1.00 61.22 119 ALA A CA 1
ATOM 957 C C . ALA A 1 119 ? -10.154 10.811 -15.212 1.00 61.22 119 ALA A C 1
ATOM 959 O O . ALA A 1 119 ? -10.076 9.589 -15.341 1.00 61.22 119 ALA A O 1
ATOM 960 N N . PHE A 1 120 ? -11.009 11.389 -14.364 1.00 63.69 120 PHE A N 1
ATOM 961 C CA . PHE A 1 120 ? -11.848 10.688 -13.388 1.00 63.69 120 PHE A CA 1
ATOM 962 C C . PHE A 1 120 ? -13.330 10.635 -13.777 1.00 63.69 120 PHE A C 1
ATOM 964 O O . PHE A 1 120 ? -14.084 9.885 -13.176 1.00 63.69 120 PHE A O 1
ATOM 971 N N . ASN A 1 121 ? -13.741 11.313 -14.848 1.00 60.53 121 ASN A N 1
ATOM 972 C CA . ASN A 1 121 ? -15.099 11.294 -15.401 1.00 60.53 121 ASN A CA 1
ATOM 973 C C . ASN A 1 121 ? -15.494 9.901 -15.920 1.00 60.53 121 ASN A C 1
ATOM 975 O O . ASN A 1 121 ? -16.656 9.657 -16.226 1.00 60.53 121 ASN A O 1
ATOM 979 N N . GLN A 1 122 ? -14.524 8.993 -16.052 1.00 64.75 122 GLN A N 1
ATOM 980 C CA . GLN A 1 122 ? -14.727 7.591 -16.426 1.00 64.75 122 GLN A CA 1
ATOM 981 C C . GLN A 1 122 ? -14.577 6.634 -15.235 1.00 64.75 122 GLN A C 1
ATOM 983 O O . GLN A 1 122 ? -14.572 5.417 -15.423 1.00 64.75 122 GLN A O 1
ATOM 988 N N . ILE A 1 123 ? -14.388 7.159 -14.025 1.00 67.56 123 ILE A N 1
ATOM 989 C CA . ILE A 1 123 ? -14.127 6.365 -12.831 1.00 67.56 123 ILE A CA 1
ATOM 990 C C . ILE A 1 123 ? -15.417 6.276 -12.018 1.00 67.56 123 ILE A C 1
ATOM 992 O O . ILE A 1 123 ? -16.031 7.309 -11.763 1.00 67.56 123 ILE A O 1
ATOM 996 N N . PRO A 1 124 ? -15.839 5.063 -11.615 1.00 70.12 124 PRO A N 1
ATOM 997 C CA . PRO A 1 124 ? -16.961 4.903 -10.698 1.00 70.12 124 PRO A CA 1
ATOM 998 C C . PRO A 1 124 ? -16.727 5.674 -9.399 1.00 70.12 124 PRO A C 1
ATOM 1000 O O . PRO A 1 124 ? -15.577 5.827 -8.985 1.00 70.12 124 PRO A O 1
ATOM 1003 N N . ASP A 1 125 ? -17.803 6.070 -8.724 1.00 75.69 125 ASP A N 1
ATOM 1004 C CA . ASP A 1 125 ? -17.727 6.751 -7.429 1.00 75.69 125 ASP A CA 1
ATOM 1005 C C . ASP A 1 125 ? -16.750 6.055 -6.459 1.00 75.69 125 ASP A C 1
ATOM 1007 O O . ASP A 1 125 ? -16.711 4.822 -6.328 1.00 75.69 125 ASP A O 1
ATOM 1011 N N . TYR A 1 126 ? -15.942 6.868 -5.779 1.00 78.62 126 TYR A N 1
ATOM 1012 C CA . TYR A 1 126 ? -14.921 6.442 -4.825 1.00 78.62 126 TYR A CA 1
ATOM 1013 C C . TYR A 1 126 ? -14.933 7.342 -3.585 1.00 78.62 126 TYR A C 1
ATOM 1015 O O . TYR A 1 126 ? -15.280 8.518 -3.663 1.00 78.62 126 TYR A O 1
ATOM 1023 N N . ASP A 1 127 ? -14.498 6.800 -2.446 1.00 74.06 127 ASP A N 1
ATOM 1024 C CA . ASP A 1 127 ? -14.456 7.518 -1.166 1.00 74.06 127 ASP A CA 1
ATOM 1025 C C . ASP A 1 127 ? -13.076 8.140 -0.906 1.00 74.06 127 ASP A C 1
ATOM 1027 O O . ASP A 1 127 ? -12.956 9.164 -0.233 1.00 74.06 127 ASP A O 1
ATOM 1031 N N . GLN A 1 128 ? -12.013 7.528 -1.442 1.00 81.06 128 GLN A N 1
ATOM 1032 C CA . GLN A 1 128 ? -10.637 7.973 -1.236 1.00 81.06 128 GLN A CA 1
ATOM 1033 C C . GLN A 1 128 ? -9.786 7.844 -2.501 1.00 81.06 128 GLN A C 1
ATOM 1035 O O . GLN A 1 128 ? -9.928 6.899 -3.277 1.00 81.06 128 GLN A O 1
ATOM 1040 N N . VAL A 1 129 ? -8.836 8.768 -2.660 1.00 78.69 129 VAL A N 1
ATOM 1041 C CA . VAL A 1 129 ? -7.763 8.687 -3.655 1.00 78.69 129 VAL A CA 1
ATOM 1042 C C . VAL A 1 129 ? -6.436 8.402 -2.956 1.00 78.69 129 VAL A C 1
ATOM 1044 O O . VAL A 1 129 ? -6.077 9.096 -2.006 1.00 78.69 129 VAL A O 1
ATOM 1047 N N . ILE A 1 130 ? -5.695 7.397 -3.428 1.00 83.44 130 ILE A N 1
ATOM 1048 C CA . ILE A 1 130 ? -4.329 7.107 -2.967 1.00 83.44 130 ILE A CA 1
ATOM 1049 C C . ILE A 1 130 ? -3.364 7.310 -4.125 1.00 83.44 130 ILE A C 1
ATOM 1051 O O . ILE A 1 130 ? -3.498 6.667 -5.164 1.00 83.44 130 ILE A O 1
ATOM 1055 N N . LEU A 1 131 ? -2.364 8.164 -3.926 1.00 76.62 131 LEU A N 1
ATOM 1056 C CA . LEU A 1 131 ? -1.314 8.422 -4.902 1.00 76.62 131 LEU A CA 1
ATOM 1057 C C . LEU A 1 131 ? -0.033 7.678 -4.526 1.00 76.62 131 LEU A C 1
ATOM 1059 O O . LEU A 1 131 ? 0.540 7.919 -3.466 1.00 76.62 131 LEU A O 1
ATOM 1063 N N . PHE A 1 132 ? 0.456 6.818 -5.419 1.00 77.56 132 PHE A N 1
ATOM 1064 C CA . PHE A 1 132 ? 1.778 6.209 -5.276 1.00 77.56 132 PHE A CA 1
ATOM 1065 C C . PHE A 1 132 ? 2.798 6.893 -6.188 1.00 77.56 132 PHE A C 1
ATOM 1067 O O . PHE A 1 132 ? 2.615 7.021 -7.404 1.00 77.56 132 PHE A O 1
ATOM 1074 N N . THR A 1 133 ? 3.924 7.283 -5.593 1.00 68.25 133 THR A N 1
ATOM 1075 C CA . THR A 1 133 ? 5.081 7.865 -6.276 1.00 68.25 133 THR A CA 1
ATOM 1076 C C . THR A 1 133 ? 6.367 7.209 -5.777 1.00 68.25 133 THR A C 1
ATOM 1078 O O . THR A 1 133 ? 6.418 6.672 -4.675 1.00 68.25 133 THR A O 1
ATOM 1081 N N . ARG A 1 134 ? 7.413 7.217 -6.608 1.00 64.69 134 ARG A N 1
ATOM 1082 C CA . ARG A 1 134 ? 8.768 6.790 -6.209 1.00 64.69 134 ARG A CA 1
ATOM 1083 C C . ARG A 1 134 ? 9.591 7.945 -5.626 1.00 64.69 134 ARG A C 1
ATOM 1085 O O . ARG A 1 134 ? 10.699 7.733 -5.140 1.00 64.69 134 ARG A O 1
ATOM 1092 N N . LEU A 1 135 ? 9.079 9.169 -5.714 1.00 55.78 135 LEU A N 1
ATOM 1093 C CA . LEU A 1 135 ? 9.733 10.322 -5.113 1.00 55.78 135 LEU A CA 1
ATOM 1094 C C . LEU A 1 135 ? 9.648 10.175 -3.595 1.00 55.78 135 LEU A C 1
ATOM 1096 O O . LEU A 1 135 ? 8.578 9.892 -3.060 1.00 55.78 135 LEU A O 1
ATOM 1100 N N . GLY A 1 136 ? 10.786 10.316 -2.920 1.00 45.31 136 GLY A N 1
ATOM 1101 C CA . GLY A 1 136 ? 10.803 10.317 -1.464 1.00 45.31 136 GLY A CA 1
ATOM 1102 C C . GLY A 1 136 ? 9.994 11.504 -0.950 1.00 45.31 136 GLY A C 1
ATOM 1103 O O . GLY A 1 136 ? 10.220 12.632 -1.394 1.00 45.31 136 GLY A O 1
ATOM 1104 N N . ALA A 1 137 ? 9.069 11.228 -0.038 1.00 36.41 137 ALA A N 1
ATOM 1105 C CA . ALA A 1 137 ? 8.385 12.226 0.766 1.00 36.41 137 ALA A CA 1
ATOM 1106 C C . ALA A 1 137 ? 9.259 12.596 1.972 1.00 36.41 137 ALA A C 1
ATOM 1108 O O . ALA A 1 137 ? 9.957 11.744 2.527 1.00 36.41 137 ALA A O 1
ATOM 1109 N N . VAL A 1 138 ? 9.217 13.861 2.383 1.00 38.75 138 VAL A N 1
ATOM 1110 C CA . VAL A 1 138 ? 9.684 14.263 3.716 1.00 38.75 138 VAL A CA 1
ATOM 1111 C C . VAL A 1 138 ? 8.616 13.824 4.728 1.00 38.75 138 VAL A C 1
ATOM 1113 O O . VAL A 1 138 ? 7.432 13.856 4.406 1.00 38.75 138 VAL A O 1
ATOM 1116 N N . HIS A 1 139 ? 9.021 13.339 5.902 1.00 41.88 139 HIS A N 1
ATOM 1117 C CA . HIS A 1 139 ? 8.086 12.886 6.938 1.00 41.88 139 HIS A CA 1
ATOM 1118 C C . HIS A 1 139 ? 7.369 14.069 7.608 1.00 41.88 139 HIS A C 1
ATOM 1120 O O . HIS A 1 139 ? 8.015 15.070 7.916 1.00 41.88 139 HIS A O 1
ATOM 1126 N N . ASP A 1 140 ? 6.077 13.908 7.906 1.00 32.28 140 ASP A N 1
ATOM 1127 C CA . ASP A 1 140 ? 5.294 14.837 8.729 1.00 32.28 140 ASP A CA 1
ATOM 1128 C C . ASP A 1 140 ? 5.321 14.448 10.222 1.00 32.28 140 ASP A C 1
ATOM 1130 O O . ASP A 1 140 ? 5.311 13.262 10.560 1.00 32.28 140 ASP A O 1
ATOM 1134 N N . GLY A 1 141 ? 5.239 15.452 11.109 1.00 45.94 141 GLY A N 1
ATOM 1135 C CA . GLY A 1 141 ? 4.553 15.318 12.404 1.00 45.94 141 GLY A CA 1
ATOM 1136 C C . GLY A 1 141 ? 5.348 14.892 13.647 1.00 45.94 141 GLY A C 1
ATOM 1137 O O . GLY A 1 141 ? 4.914 13.974 14.344 1.00 45.94 141 GLY A O 1
ATOM 1138 N N . ASP A 1 142 ? 6.400 15.623 14.024 1.00 43.44 142 ASP A N 1
ATOM 1139 C CA . ASP A 1 142 ? 6.708 15.760 15.460 1.00 43.44 142 ASP A CA 1
ATOM 1140 C C . ASP A 1 142 ? 5.562 16.578 16.116 1.00 43.44 142 ASP A C 1
ATOM 1142 O O . ASP A 1 142 ? 5.210 17.658 15.642 1.00 43.44 142 ASP A O 1
ATOM 1146 N N . ASP A 1 143 ? 4.953 16.040 17.179 1.00 44.66 143 ASP A N 1
ATOM 1147 C CA . ASP A 1 143 ? 4.187 16.759 18.221 1.00 44.66 143 ASP A CA 1
ATOM 1148 C C . ASP A 1 143 ? 2.695 17.164 18.082 1.00 44.66 143 ASP A C 1
ATOM 1150 O O . ASP A 1 143 ? 2.301 18.196 18.626 1.00 44.66 143 ASP A O 1
ATOM 1154 N N . THR A 1 144 ? 1.772 16.349 17.536 1.00 44.62 144 THR A N 1
ATOM 1155 C CA . THR A 1 144 ? 0.316 16.655 17.729 1.00 44.62 144 THR A CA 1
ATOM 1156 C C . THR A 1 144 ? -0.638 15.529 18.154 1.00 44.62 144 THR A C 1
ATOM 1158 O O . THR A 1 144 ? -1.796 15.812 18.475 1.00 44.62 144 THR A O 1
ATOM 1161 N N . ALA A 1 145 ? -0.203 14.275 18.302 1.00 46.28 145 ALA A N 1
ATOM 1162 C CA . ALA A 1 145 ? -1.086 13.206 18.789 1.00 46.28 145 ALA A CA 1
ATOM 1163 C C . ALA A 1 145 ? -1.078 13.101 20.330 1.00 46.28 145 ALA A C 1
ATOM 1165 O O . ALA A 1 145 ? -0.349 12.303 20.917 1.00 46.28 145 ALA A O 1
ATOM 1166 N N . LYS A 1 146 ? -1.907 13.898 21.022 1.00 47.72 146 LYS A N 1
ATOM 1167 C CA . LYS A 1 146 ? -2.100 13.751 22.479 1.00 47.72 146 LYS A CA 1
ATOM 1168 C C . LYS A 1 146 ? -2.754 12.398 22.804 1.00 47.72 146 LYS A C 1
ATOM 1170 O O . LYS A 1 146 ? -3.885 12.148 22.399 1.00 47.72 146 LYS A O 1
ATOM 1175 N N . GLY A 1 147 ? -2.066 11.565 23.590 1.00 57.84 147 GLY A N 1
ATOM 1176 C CA . GLY A 1 147 ? -2.637 10.373 24.237 1.00 57.84 147 GLY A CA 1
ATOM 1177 C C . GLY A 1 147 ? -2.204 9.012 23.684 1.00 57.84 147 GLY A C 1
ATOM 1178 O O . GLY A 1 147 ? -2.555 8.000 24.282 1.00 57.84 147 GLY A O 1
ATOM 1179 N N . CYS A 1 148 ? -1.412 8.961 22.609 1.00 57.44 148 CYS A N 1
ATOM 1180 C CA . CYS A 1 148 ? -0.910 7.707 22.035 1.00 57.44 148 CYS A CA 1
ATOM 1181 C C . CYS A 1 148 ? 0.607 7.826 21.879 1.00 57.44 148 CYS A C 1
ATOM 1183 O O . CYS A 1 148 ? 1.090 8.757 21.236 1.00 57.44 148 CYS A O 1
ATOM 1185 N N . LYS A 1 149 ? 1.369 6.934 22.520 1.00 62.75 149 LYS A N 1
ATOM 1186 C CA . LYS A 1 149 ? 2.832 7.024 22.508 1.00 62.75 149 LYS A CA 1
ATOM 1187 C C . LYS A 1 149 ? 3.351 6.613 21.133 1.00 62.75 149 LYS A C 1
ATOM 1189 O O . LYS A 1 149 ? 3.074 5.508 20.674 1.00 62.75 149 LYS A O 1
ATOM 1194 N N . ALA A 1 150 ? 4.139 7.482 20.504 1.00 64.62 150 ALA A N 1
ATOM 1195 C CA . ALA A 1 150 ? 4.831 7.172 19.252 1.00 64.62 150 ALA A CA 1
ATOM 1196 C C . ALA A 1 150 ? 5.715 5.910 19.371 1.00 64.62 150 ALA A C 1
ATOM 1198 O O . ALA A 1 150 ? 5.871 5.173 18.400 1.00 64.62 150 ALA A O 1
ATOM 1199 N N . ASP A 1 151 ? 6.211 5.627 20.581 1.00 70.31 151 ASP A N 1
ATOM 1200 C CA . ASP A 1 151 ? 7.099 4.501 20.897 1.00 70.31 151 ASP A CA 1
ATOM 1201 C C . ASP A 1 15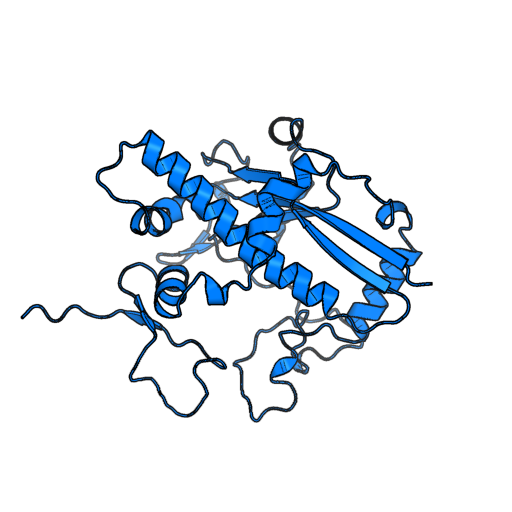1 ? 6.393 3.142 21.034 1.00 70.31 151 ASP A C 1
ATOM 1203 O O . ASP A 1 151 ? 7.047 2.130 21.283 1.00 70.31 151 ASP A O 1
ATOM 1207 N N . ASP A 1 152 ? 5.065 3.085 20.892 1.00 67.25 152 ASP A N 1
ATOM 1208 C CA . ASP A 1 152 ? 4.349 1.804 20.863 1.00 67.25 152 ASP A CA 1
ATOM 1209 C C . ASP A 1 152 ? 4.316 1.197 19.446 1.00 67.25 152 ASP A C 1
ATOM 1211 O O . ASP A 1 152 ? 3.866 0.066 19.275 1.00 67.25 152 ASP A O 1
ATOM 1215 N N . PHE A 1 153 ? 4.814 1.921 18.433 1.00 74.31 153 PHE A N 1
ATOM 1216 C CA . PHE A 1 153 ? 5.072 1.432 17.070 1.00 74.31 153 PHE A CA 1
ATOM 1217 C C . PHE A 1 153 ? 3.882 0.753 16.378 1.00 74.31 153 PHE A C 1
ATOM 1219 O O . PHE A 1 153 ? 4.064 -0.160 15.577 1.00 74.31 153 PHE A O 1
ATOM 1226 N N . PHE A 1 154 ? 2.658 1.195 16.676 1.00 78.06 154 PHE A N 1
ATOM 1227 C CA . PHE A 1 154 ? 1.480 0.823 15.890 1.00 78.06 154 PHE A CA 1
ATOM 1228 C C . PHE A 1 154 ? 1.578 1.369 14.459 1.00 78.06 154 PHE A C 1
ATOM 1230 O O . PHE A 1 154 ? 2.366 2.273 14.201 1.00 78.06 154 PHE A O 1
ATOM 1237 N N . VAL A 1 155 ? 0.750 0.886 13.529 1.00 79.19 155 VAL A N 1
ATOM 1238 C CA . VAL A 1 155 ? 0.822 1.286 12.105 1.00 79.19 155 VAL A CA 1
ATOM 1239 C C . VAL A 1 155 ? 0.736 2.805 11.854 1.00 79.19 155 VAL A C 1
ATOM 1241 O O . VAL A 1 155 ? 1.247 3.299 10.855 1.00 79.19 155 VAL A O 1
ATOM 1244 N N . MET A 1 156 ? 0.125 3.555 12.778 1.00 69.56 156 MET A N 1
ATOM 1245 C CA . MET A 1 156 ? 0.014 5.021 12.729 1.00 69.56 156 MET A CA 1
ATOM 1246 C C . MET A 1 156 ? 1.154 5.754 13.463 1.00 69.56 156 MET A C 1
ATOM 1248 O O . MET A 1 156 ? 1.050 6.957 13.696 1.00 69.56 156 MET A O 1
ATOM 1252 N N . ALA A 1 157 ? 2.209 5.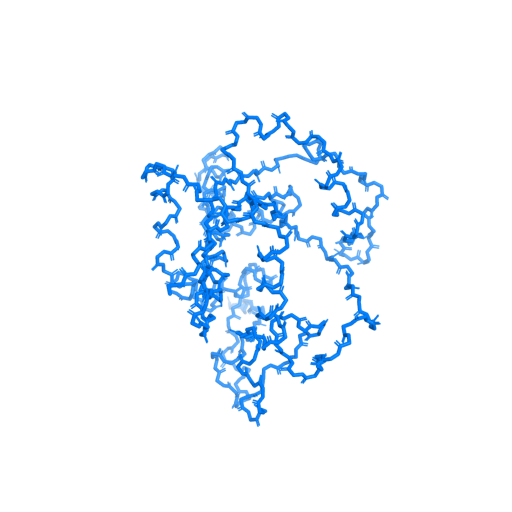056 13.892 1.00 70.44 157 ALA A N 1
ATOM 1253 C CA . ALA A 1 157 ? 3.362 5.675 14.535 1.00 70.44 157 ALA A CA 1
ATOM 1254 C C . ALA A 1 157 ? 4.152 6.532 13.525 1.00 70.44 157 ALA A C 1
ATOM 1256 O O . ALA A 1 157 ? 4.340 6.117 12.380 1.00 70.44 157 ALA A O 1
ATOM 1257 N N . PRO A 1 158 ? 4.680 7.699 13.936 1.00 66.50 158 PRO A N 1
ATOM 1258 C CA . PRO A 1 158 ? 5.414 8.602 13.043 1.00 66.50 158 PRO A CA 1
ATOM 1259 C C . PRO A 1 158 ? 6.799 8.064 12.646 1.00 66.50 158 PRO A C 1
ATOM 1261 O O . PRO A 1 158 ? 7.461 8.622 11.773 1.00 66.50 158 PRO A O 1
ATOM 1264 N N . LYS A 1 159 ? 7.263 6.988 13.297 1.00 70.00 159 LYS A N 1
ATOM 1265 C CA . LYS A 1 159 ? 8.561 6.354 13.056 1.00 70.00 159 LYS A CA 1
ATOM 1266 C C . LYS A 1 159 ? 8.371 4.856 12.860 1.00 70.00 159 LYS A C 1
ATOM 1268 O O . LYS A 1 159 ? 7.753 4.189 13.689 1.00 70.00 159 LYS A O 1
ATOM 1273 N N . LEU A 1 160 ? 8.961 4.332 11.789 1.00 68.50 160 LEU A N 1
ATOM 1274 C CA . LEU A 1 160 ? 9.188 2.899 11.646 1.00 68.50 160 LEU A CA 1
ATOM 1275 C C . LEU A 1 160 ? 10.359 2.511 12.548 1.00 68.50 160 LEU A C 1
ATOM 1277 O O . LEU A 1 160 ? 11.379 3.201 12.570 1.00 68.50 160 LEU A O 1
ATOM 1281 N N . VAL A 1 161 ? 10.225 1.408 13.276 1.00 67.69 161 VAL A N 1
ATOM 1282 C CA . VAL A 1 161 ? 11.342 0.806 14.006 1.00 67.69 161 VAL A CA 1
ATOM 1283 C C . VAL A 1 161 ? 11.737 -0.513 13.400 1.00 67.69 161 VAL A C 1
ATOM 1285 O O . VAL A 1 161 ? 10.900 -1.248 12.877 1.00 67.69 161 VAL A O 1
ATOM 1288 N N . ASP A 1 162 ? 13.022 -0.823 13.531 1.00 68.94 162 ASP A N 1
ATOM 1289 C CA . ASP A 1 162 ? 13.533 -2.139 13.198 1.00 68.94 162 ASP A CA 1
ATOM 1290 C C . ASP A 1 162 ? 12.768 -3.201 13.980 1.00 68.94 162 ASP A C 1
ATOM 1292 O O . ASP A 1 162 ? 12.636 -3.135 15.211 1.00 68.94 162 ASP A O 1
ATOM 1296 N N . PHE A 1 163 ? 12.283 -4.200 13.246 1.00 69.75 163 PHE A N 1
ATOM 1297 C CA . PHE A 1 163 ? 11.633 -5.342 13.850 1.00 69.75 163 PHE A CA 1
ATOM 1298 C C . PHE A 1 163 ? 12.612 -6.039 14.801 1.00 69.75 163 PHE A C 1
ATOM 1300 O O . PHE A 1 163 ? 13.728 -6.436 14.448 1.00 69.75 163 PHE A O 1
ATOM 1307 N N . ASP A 1 164 ? 12.167 -6.229 16.035 1.00 72.25 164 ASP A N 1
ATOM 1308 C CA . ASP A 1 164 ? 12.896 -6.988 17.031 1.00 72.25 164 ASP A CA 1
ATOM 1309 C C . ASP A 1 164 ? 11.938 -7.969 17.699 1.00 72.25 164 ASP A C 1
ATOM 1311 O O . ASP A 1 164 ? 11.086 -7.524 18.468 1.00 72.25 164 ASP A O 1
ATOM 1315 N N . PRO A 1 165 ? 12.058 -9.287 17.442 1.00 69.44 165 PRO A N 1
ATOM 1316 C CA . PRO A 1 165 ? 11.130 -10.269 17.997 1.00 69.44 165 PRO A CA 1
ATOM 1317 C C . PRO A 1 165 ? 11.151 -10.295 19.530 1.00 69.44 165 PRO A C 1
ATOM 1319 O O . PRO A 1 165 ? 10.184 -10.741 20.139 1.00 69.44 165 PRO A O 1
ATOM 1322 N N . ASN A 1 166 ? 12.222 -9.788 20.150 1.00 74.12 166 ASN A N 1
ATOM 1323 C CA . ASN A 1 166 ? 12.383 -9.738 21.600 1.00 74.12 166 ASN A CA 1
ATOM 1324 C C . ASN A 1 166 ? 11.793 -8.466 22.229 1.00 74.12 166 ASN A C 1
ATOM 1326 O O . ASN A 1 166 ? 11.757 -8.345 23.453 1.00 74.12 166 ASN A O 1
ATOM 1330 N N . LYS A 1 167 ? 11.337 -7.498 21.422 1.00 76.19 167 LYS A N 1
ATOM 1331 C CA . LYS A 1 167 ? 10.652 -6.305 21.927 1.00 76.19 167 LYS A CA 1
ATOM 1332 C C . LYS A 1 167 ? 9.159 -6.574 22.068 1.00 76.19 167 LYS A C 1
ATOM 1334 O O . LYS A 1 167 ? 8.531 -7.185 21.207 1.00 76.19 167 LYS A O 1
ATOM 1339 N N . LYS A 1 168 ? 8.575 -6.014 23.130 1.00 72.31 168 LYS A N 1
ATOM 1340 C CA . LYS A 1 168 ? 7.146 -6.111 23.483 1.00 72.31 168 LYS A CA 1
ATOM 1341 C C . LYS A 1 168 ? 6.187 -5.702 22.348 1.00 72.31 168 LYS A C 1
ATOM 1343 O O . LYS A 1 168 ? 5.040 -6.129 22.348 1.00 72.31 168 LYS A O 1
ATOM 1348 N N . TYR A 1 169 ? 6.656 -4.896 21.396 1.00 71.19 169 TYR A N 1
ATOM 1349 C CA . TYR A 1 169 ? 5.854 -4.278 20.335 1.00 71.19 169 TYR A CA 1
ATOM 1350 C C . TYR A 1 169 ? 6.202 -4.785 18.930 1.00 71.19 169 TYR A C 1
ATOM 1352 O O . TYR A 1 169 ? 5.914 -4.119 17.944 1.00 71.19 169 TYR A O 1
ATOM 1360 N N . SER A 1 170 ? 6.827 -5.960 18.821 1.00 71.62 170 SER A N 1
ATOM 1361 C CA . SER A 1 170 ? 7.303 -6.523 17.547 1.00 71.62 170 SER A CA 1
ATOM 1362 C C . SER A 1 170 ? 6.207 -6.707 16.489 1.00 71.62 170 SER A C 1
ATOM 1364 O O . SER A 1 170 ? 6.480 -6.605 15.297 1.00 71.62 170 SER A O 1
ATOM 1366 N N . VAL A 1 171 ? 4.959 -6.925 16.909 1.00 75.94 171 VAL A N 1
ATOM 1367 C CA . VAL A 1 171 ? 3.801 -7.097 16.014 1.00 75.94 171 VAL A CA 1
ATOM 1368 C C . VAL A 1 171 ? 2.967 -5.830 15.829 1.00 75.94 171 VAL A C 1
ATOM 1370 O O . VAL A 1 171 ? 2.138 -5.779 14.924 1.00 75.94 171 VAL A O 1
ATOM 1373 N N . ASN A 1 172 ? 3.188 -4.802 16.652 1.00 79.12 172 ASN A N 1
ATOM 1374 C CA . ASN A 1 172 ? 2.406 -3.567 16.618 1.00 79.12 172 ASN A CA 1
ATOM 1375 C C . ASN A 1 172 ? 2.444 -2.844 15.263 1.00 79.12 172 ASN A C 1
ATOM 1377 O O . AS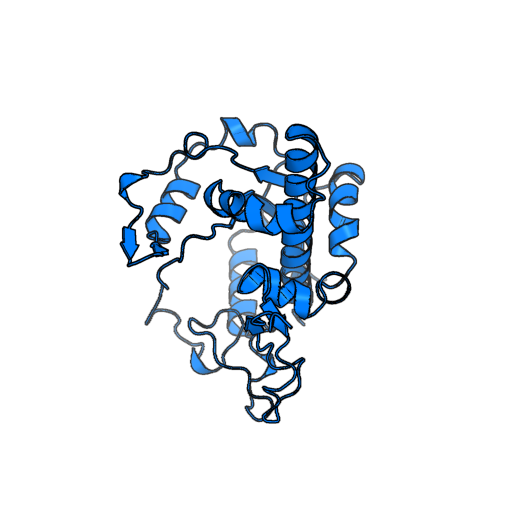N A 1 172 ? 1.395 -2.316 14.889 1.00 79.12 172 ASN A O 1
ATOM 1381 N N . PRO A 1 173 ? 3.539 -2.879 14.473 1.00 80.19 173 PRO A N 1
ATOM 1382 C CA . PRO A 1 173 ? 3.547 -2.265 13.143 1.00 80.19 173 PRO A CA 1
ATOM 1383 C C . PRO A 1 173 ? 2.457 -2.798 12.202 1.00 80.19 173 PRO A C 1
ATOM 1385 O O . PRO A 1 173 ? 2.110 -2.139 11.226 1.00 80.19 173 PRO A O 1
ATOM 1388 N N . TRP A 1 174 ? 1.889 -3.967 12.515 1.00 82.75 174 TRP A N 1
ATOM 1389 C CA . TRP A 1 174 ? 0.818 -4.626 11.767 1.00 82.75 174 TRP A CA 1
ATOM 1390 C C . TRP A 1 174 ? -0.554 -4.517 12.439 1.00 82.75 174 TRP A C 1
ATOM 1392 O O . TRP A 1 174 ? -1.469 -5.251 12.075 1.00 82.75 174 TRP A O 1
ATOM 1402 N N . LEU A 1 175 ? -0.704 -3.648 13.440 1.00 83.12 175 LEU A N 1
ATOM 1403 C CA . LEU A 1 175 ? -1.934 -3.472 14.205 1.00 83.12 175 LEU A CA 1
ATOM 1404 C C . LEU A 1 175 ? -2.308 -1.991 14.311 1.00 83.12 175 LEU A C 1
ATOM 1406 O O . LEU A 1 175 ? -1.455 -1.100 14.367 1.00 83.12 175 LEU A O 1
ATOM 1410 N N . PHE A 1 176 ? -3.611 -1.735 14.415 1.00 79.38 176 PHE A N 1
ATOM 1411 C CA . PHE A 1 176 ? -4.116 -0.445 14.867 1.00 79.38 176 PHE A CA 1
ATOM 1412 C C . PHE A 1 176 ? -4.092 -0.374 16.393 1.00 79.38 176 PHE A C 1
ATOM 1414 O O . PHE A 1 176 ? -4.469 -1.319 17.085 1.00 79.38 176 PHE A O 1
ATOM 1421 N N . SER A 1 177 ? -3.685 0.778 16.921 1.00 76.75 177 SER A N 1
ATOM 1422 C CA . SER A 1 177 ? -3.832 1.062 18.348 1.00 76.75 177 SER A CA 1
ATOM 1423 C C . SER A 1 177 ? -5.311 1.233 18.717 1.00 76.75 177 SER A C 1
ATOM 1425 O O . SER A 1 177 ? -6.132 1.608 17.873 1.00 76.75 177 SER A O 1
ATOM 1427 N N . THR A 1 178 ? -5.651 1.062 19.995 1.00 76.50 178 THR A N 1
ATOM 1428 C CA . THR A 1 178 ? -6.993 1.392 20.510 1.00 76.50 178 THR A CA 1
ATOM 1429 C C . THR A 1 178 ? -7.362 2.854 20.244 1.00 76.50 178 THR A C 1
ATOM 1431 O O . THR A 1 178 ? -8.498 3.142 19.879 1.00 76.50 178 THR A O 1
ATOM 1434 N N . CYS A 1 179 ? -6.396 3.778 20.319 1.00 70.31 179 CYS A N 1
ATOM 1435 C CA . CYS A 1 179 ? -6.593 5.175 19.936 1.00 70.31 179 CYS A CA 1
ATOM 1436 C C . CYS A 1 179 ? -7.068 5.339 18.487 1.00 70.31 179 CYS A C 1
ATOM 1438 O O . CYS A 1 179 ? -7.975 6.126 18.217 1.00 70.31 179 CYS A O 1
ATOM 1440 N N . SER A 1 180 ? -6.417 4.636 17.553 1.00 71.69 180 SER A N 1
ATOM 1441 C CA . SER A 1 180 ? -6.732 4.699 16.124 1.00 71.69 180 SER A CA 1
ATOM 1442 C C . SER A 1 180 ? -8.147 4.183 15.876 1.00 71.69 180 SER A C 1
ATOM 1444 O O . SER A 1 180 ? -8.926 4.847 15.201 1.00 71.69 180 SER A O 1
ATOM 1446 N N . VAL A 1 181 ? -8.507 3.059 16.503 1.00 75.62 181 VAL A N 1
ATOM 1447 C CA . VAL A 1 181 ? -9.854 2.473 16.427 1.00 75.62 181 VAL A CA 1
ATOM 1448 C C . VAL A 1 181 ? -10.916 3.439 16.963 1.00 75.62 181 VAL A C 1
ATOM 1450 O O . VAL A 1 181 ? -11.921 3.679 16.297 1.00 75.62 181 VAL A O 1
ATOM 1453 N N . GLU A 1 182 ? -10.685 4.066 18.117 1.00 71.81 182 GLU A N 1
ATOM 1454 C CA . GLU A 1 182 ? -11.611 5.060 18.673 1.00 71.81 182 GLU A CA 1
ATOM 1455 C C . GLU A 1 182 ? -11.712 6.327 17.810 1.00 71.81 182 GLU A C 1
ATOM 1457 O O . GLU A 1 182 ? -12.788 6.914 17.679 1.00 71.81 182 GLU A O 1
ATOM 1462 N N . ALA A 1 183 ? -10.614 6.752 17.178 1.00 68.44 183 ALA A N 1
ATOM 1463 C CA . ALA A 1 183 ? -10.650 7.840 16.207 1.00 68.44 183 ALA A CA 1
ATOM 1464 C C . ALA A 1 183 ? -11.511 7.472 14.990 1.00 68.44 183 ALA A C 1
ATOM 1466 O O . ALA A 1 183 ? -12.346 8.282 14.591 1.00 68.44 183 ALA A O 1
ATOM 1467 N N . PHE A 1 184 ? -11.387 6.247 14.464 1.00 77.00 184 PHE A N 1
ATOM 1468 C CA . PHE A 1 184 ? -12.233 5.763 13.371 1.00 77.00 184 PHE A CA 1
ATOM 1469 C C . PHE A 1 184 ? -13.711 5.799 13.757 1.00 77.00 184 PHE A C 1
ATOM 1471 O O . PHE A 1 184 ? -14.507 6.389 13.031 1.00 77.00 184 PHE A O 1
ATOM 1478 N N . LYS A 1 185 ? -14.077 5.273 14.933 1.00 75.94 185 LYS A N 1
ATOM 1479 C CA . LYS A 1 185 ? -15.461 5.326 15.435 1.00 75.94 185 LYS A CA 1
ATOM 1480 C C . LYS A 1 185 ? -15.993 6.754 15.504 1.00 75.94 185 LYS A C 1
ATOM 1482 O O . LYS A 1 185 ? -17.075 7.028 14.992 1.00 75.94 185 LYS A O 1
ATOM 1487 N N . ARG A 1 186 ? -15.227 7.687 16.083 1.00 73.38 186 ARG A N 1
ATOM 1488 C CA . ARG A 1 186 ? -15.628 9.103 16.148 1.00 73.38 186 ARG A CA 1
ATOM 1489 C C . ARG A 1 186 ? -15.826 9.704 14.759 1.00 73.38 186 ARG A C 1
ATOM 1491 O O . ARG A 1 186 ? -16.798 10.426 14.546 1.00 73.38 186 ARG A O 1
ATOM 1498 N N . THR A 1 187 ? -14.942 9.408 13.808 1.00 71.56 187 THR A N 1
ATOM 1499 C CA . THR A 1 187 ? -15.088 9.882 12.426 1.00 71.56 187 THR A CA 1
ATOM 1500 C C . THR A 1 187 ? -16.344 9.314 11.770 1.00 71.56 187 THR A C 1
ATOM 1502 O O . THR A 1 187 ? -17.079 10.072 11.149 1.00 71.56 187 THR A O 1
ATOM 1505 N N . LEU A 1 188 ? -16.637 8.026 11.957 1.00 71.94 188 LEU A N 1
ATOM 1506 C CA . LEU A 1 188 ? -17.832 7.386 11.399 1.00 71.94 188 LEU A CA 1
ATOM 1507 C C . LEU A 1 188 ? -19.133 7.943 11.997 1.00 71.94 188 LEU A C 1
ATOM 1509 O O . LEU A 1 188 ? -20.089 8.170 11.263 1.00 71.94 188 LEU A O 1
ATOM 1513 N N . VAL A 1 189 ? -19.151 8.250 13.298 1.00 72.00 189 VAL A N 1
ATOM 1514 C CA . VAL A 1 189 ? -20.303 8.890 13.962 1.00 72.00 189 VAL A CA 1
ATOM 1515 C C . VAL A 1 189 ? -20.507 10.331 13.484 1.00 72.00 189 VAL A C 1
ATOM 1517 O O . VAL A 1 189 ? -21.635 10.761 13.264 1.00 72.00 189 VAL A O 1
ATOM 1520 N N . THR A 1 190 ? -19.422 11.093 13.325 1.00 69.81 190 THR A N 1
ATOM 1521 C CA . THR A 1 190 ? -19.486 12.516 12.937 1.00 69.81 190 THR A CA 1
ATOM 1522 C C . THR A 1 190 ? -19.675 12.738 11.438 1.00 69.81 190 THR A C 1
ATOM 1524 O O . THR A 1 190 ? -20.095 13.820 11.033 1.00 69.81 190 THR A O 1
ATOM 1527 N N . LYS A 1 191 ? -19.383 11.730 10.609 1.00 69.19 191 LYS A N 1
ATOM 1528 C CA . LYS A 1 191 ? -19.551 11.762 9.152 1.00 69.19 191 LYS A CA 1
ATOM 1529 C C . LYS A 1 191 ? -20.348 10.541 8.677 1.00 69.19 191 LYS A C 1
ATOM 1531 O O . LYS A 1 191 ? -19.781 9.664 8.022 1.00 69.19 191 LYS A O 1
ATOM 1536 N N . PRO A 1 192 ? -21.661 10.483 8.960 1.00 66.19 192 PRO A N 1
ATOM 1537 C CA . PRO A 1 192 ? -22.495 9.333 8.609 1.00 66.19 192 PRO A CA 1
ATOM 1538 C C . PRO A 1 192 ? -22.551 9.080 7.094 1.00 66.19 192 PRO A C 1
ATOM 1540 O O . PRO A 1 192 ? -22.742 7.943 6.673 1.00 66.19 192 PRO A O 1
ATOM 1543 N N . ASP A 1 193 ? -22.300 10.092 6.257 1.00 68.00 193 ASP A N 1
ATOM 1544 C CA . ASP A 1 193 ? -22.189 9.929 4.801 1.00 68.00 193 ASP A CA 1
ATOM 1545 C C . ASP A 1 193 ? -21.077 8.958 4.365 1.00 68.00 193 ASP A C 1
ATOM 1547 O O . ASP A 1 193 ? -21.190 8.366 3.295 1.00 68.00 193 ASP A O 1
ATOM 1551 N N . LEU A 1 194 ? -20.048 8.736 5.198 1.00 60.59 194 LEU A N 1
ATOM 1552 C CA . LEU A 1 194 ? -18.992 7.742 4.949 1.00 60.59 194 LEU A CA 1
ATOM 1553 C C . LEU A 1 194 ? -19.470 6.295 5.140 1.00 60.59 194 LEU A C 1
ATOM 1555 O O . LEU A 1 194 ? -18.748 5.363 4.807 1.00 60.59 194 LEU A O 1
ATOM 1559 N N . THR A 1 195 ? -20.673 6.094 5.683 1.00 55.19 195 THR A N 1
ATOM 1560 C CA . THR A 1 195 ? -21.287 4.769 5.864 1.00 55.19 195 THR A CA 1
ATOM 1561 C C . THR A 1 195 ? -22.253 4.404 4.736 1.00 55.19 195 THR A C 1
ATOM 1563 O O . THR A 1 195 ? -22.928 3.373 4.807 1.00 55.19 195 THR A O 1
ATOM 1566 N N . LYS A 1 196 ? -22.342 5.229 3.679 1.00 58.28 196 LYS A N 1
ATOM 1567 C CA . LYS A 1 196 ? -23.160 4.909 2.506 1.00 58.28 196 LYS A CA 1
ATOM 1568 C C . LYS A 1 196 ? -22.681 3.589 1.912 1.00 58.28 196 LYS A C 1
ATOM 1570 O O . LYS A 1 196 ? -21.583 3.482 1.377 1.00 58.28 196 LYS A O 1
ATOM 1575 N N . LYS A 1 197 ? -23.537 2.570 2.010 1.00 54.78 197 LYS A N 1
ATOM 1576 C CA . LYS A 1 197 ? -23.337 1.292 1.332 1.00 54.78 197 LYS A CA 1
ATOM 1577 C C . LYS A 1 197 ? -23.416 1.537 -0.164 1.00 54.78 197 LYS A C 1
ATOM 1579 O O . LYS A 1 197 ? -24.505 1.642 -0.726 1.00 54.78 197 LYS A O 1
ATOM 1584 N N . HIS A 1 198 ? -22.262 1.615 -0.802 1.00 55.22 198 HIS A N 1
ATOM 1585 C CA . HIS A 1 198 ? -22.196 1.515 -2.246 1.00 55.22 198 HIS A CA 1
ATOM 1586 C C . HIS A 1 198 ? -22.673 0.114 -2.649 1.00 55.22 198 HIS A C 1
ATOM 1588 O O . HIS A 1 198 ? -22.202 -0.891 -2.121 1.00 55.22 198 HIS A O 1
ATOM 1594 N N . VAL A 1 199 ? -23.653 0.031 -3.548 1.00 52.56 199 VAL A N 1
ATOM 1595 C CA . VAL A 1 199 ? -24.078 -1.244 -4.139 1.00 52.56 199 VAL A CA 1
ATOM 1596 C C . VAL A 1 199 ? -23.203 -1.475 -5.363 1.00 52.56 199 VAL A C 1
ATOM 1598 O O . VAL A 1 199 ? -23.304 -0.757 -6.352 1.00 52.56 199 VAL A O 1
ATOM 1601 N N . TYR A 1 200 ? -22.298 -2.443 -5.271 1.00 57.53 200 TYR A N 1
ATOM 1602 C CA . TYR A 1 200 ? -21.321 -2.747 -6.314 1.00 57.53 200 TYR A CA 1
ATOM 1603 C C . TYR A 1 200 ? -21.870 -3.788 -7.288 1.00 57.53 200 TYR A C 1
ATOM 1605 O O . TYR A 1 200 ? -22.481 -4.771 -6.858 1.00 57.53 200 TYR A O 1
ATOM 1613 N N . THR A 1 201 ? -21.586 -3.654 -8.585 1.00 58.66 201 THR A N 1
ATOM 1614 C CA . THR A 1 201 ? -21.829 -4.772 -9.499 1.00 58.66 201 THR A CA 1
ATOM 1615 C C . THR A 1 201 ? -20.736 -5.831 -9.333 1.00 58.66 201 THR A C 1
ATOM 1617 O O . THR A 1 201 ? -19.561 -5.537 -9.098 1.00 58.66 201 THR A O 1
ATOM 1620 N N . GLN A 1 202 ? -21.105 -7.104 -9.489 1.00 59.53 202 GLN A N 1
ATOM 1621 C CA . GLN A 1 202 ? -20.160 -8.220 -9.378 1.00 59.53 202 GLN A CA 1
ATOM 1622 C C . GLN A 1 202 ? -19.020 -8.125 -10.410 1.00 59.53 202 GLN A C 1
ATOM 1624 O O . GLN A 1 202 ? -17.906 -8.576 -10.145 1.00 59.53 202 GLN A O 1
ATOM 1629 N N . ALA A 1 203 ? -19.284 -7.522 -11.574 1.00 65.00 203 ALA A N 1
ATOM 1630 C CA . ALA A 1 203 ? -18.304 -7.341 -12.641 1.00 65.00 203 ALA A CA 1
ATOM 1631 C C . ALA A 1 203 ? -17.188 -6.355 -12.252 1.00 65.00 203 ALA A C 1
ATOM 1633 O O . ALA A 1 203 ? -16.018 -6.641 -12.503 1.00 65.00 203 ALA A O 1
ATOM 1634 N N . GLU A 1 204 ? -17.531 -5.249 -11.582 1.00 61.28 204 GLU A N 1
ATOM 1635 C CA . GLU A 1 204 ? -16.570 -4.233 -11.119 1.00 61.28 204 GLU A CA 1
ATOM 1636 C C . GLU A 1 204 ? -15.622 -4.780 -10.045 1.00 61.28 204 GLU A C 1
ATOM 1638 O O . GLU A 1 204 ? -14.431 -4.472 -10.026 1.00 61.28 204 GLU A O 1
ATOM 1643 N N . LEU A 1 205 ? -16.133 -5.647 -9.170 1.00 65.38 205 LEU A N 1
ATOM 1644 C CA . LEU A 1 205 ? -15.356 -6.269 -8.101 1.00 65.38 205 LEU A CA 1
ATOM 1645 C C . LEU A 1 205 ? -14.494 -7.448 -8.592 1.00 65.38 205 LEU A C 1
ATOM 1647 O O . LEU A 1 205 ? -13.417 -7.713 -8.051 1.00 65.38 205 LEU A O 1
ATOM 1651 N N . ALA A 1 206 ? -14.943 -8.177 -9.618 1.00 70.44 206 ALA A N 1
ATOM 1652 C CA . ALA A 1 206 ? -14.330 -9.441 -10.027 1.00 70.44 206 ALA A CA 1
ATOM 1653 C C . ALA A 1 206 ? -12.908 -9.301 -10.593 1.00 70.44 206 ALA A C 1
ATOM 1655 O O . ALA A 1 206 ? -12.089 -10.213 -10.423 1.00 70.44 206 ALA A O 1
ATOM 1656 N N . GLU A 1 207 ? -12.582 -8.191 -11.265 1.00 71.56 207 GLU A N 1
ATOM 1657 C CA . GLU A 1 207 ? -11.267 -8.060 -11.898 1.00 71.56 207 GLU A CA 1
ATOM 1658 C C . GLU A 1 207 ? -10.134 -8.004 -10.865 1.00 71.56 207 GLU A C 1
ATOM 1660 O O . GLU A 1 207 ? -9.107 -8.671 -11.049 1.00 71.56 207 GLU A O 1
ATOM 1665 N N . TRP A 1 208 ? -10.335 -7.262 -9.774 1.00 72.88 208 TRP A N 1
ATOM 1666 C CA . TRP A 1 208 ? -9.301 -6.986 -8.774 1.00 72.88 208 TRP A CA 1
ATOM 1667 C C . TRP A 1 208 ? -9.348 -7.953 -7.596 1.00 72.88 208 TRP A C 1
ATOM 1669 O O . TRP A 1 208 ? -8.294 -8.346 -7.090 1.00 72.88 208 TRP A O 1
ATOM 1679 N N . ASN A 1 209 ? -10.538 -8.437 -7.224 1.00 72.81 209 ASN A N 1
ATOM 1680 C CA . ASN A 1 209 ? -10.697 -9.358 -6.098 1.00 72.81 209 ASN A CA 1
ATOM 1681 C C . ASN A 1 209 ? -9.873 -10.643 -6.251 1.00 72.81 209 ASN A C 1
ATOM 1683 O O . ASN A 1 209 ? -9.381 -11.181 -5.263 1.00 72.81 209 ASN A O 1
ATOM 1687 N N . LYS A 1 210 ? -9.615 -11.106 -7.482 1.00 79.31 210 LYS A N 1
ATOM 1688 C CA . LYS A 1 210 ? -8.738 -12.269 -7.709 1.00 79.31 210 LYS A CA 1
ATOM 1689 C C . LYS A 1 210 ? -7.288 -12.041 -7.266 1.00 79.31 210 LYS A C 1
ATOM 1691 O O . LYS A 1 210 ? -6.584 -13.002 -6.963 1.00 79.31 210 LYS A O 1
ATOM 1696 N N . PHE A 1 211 ? -6.823 -10.790 -7.262 1.00 73.62 211 PHE A N 1
ATOM 1697 C CA . PHE A 1 211 ? -5.498 -10.416 -6.767 1.00 73.62 211 PHE A CA 1
ATOM 1698 C C . PHE A 1 211 ? -5.528 -10.123 -5.265 1.00 73.62 211 PHE A C 1
ATOM 1700 O O . PHE A 1 211 ? -4.565 -10.444 -4.578 1.00 73.62 211 PHE A O 1
ATOM 1707 N N . MET A 1 212 ? -6.659 -9.629 -4.755 1.00 78.62 212 MET A N 1
ATOM 1708 C CA . MET A 1 212 ? -6.899 -9.454 -3.319 1.00 78.62 212 MET A CA 1
ATOM 1709 C C . MET A 1 212 ? -7.076 -10.789 -2.572 1.00 78.62 212 MET A C 1
ATOM 1711 O O . MET A 1 212 ? -6.909 -10.858 -1.367 1.00 78.62 212 MET A O 1
ATOM 1715 N N . ALA A 1 213 ? -7.356 -11.895 -3.264 1.00 80.81 213 ALA A N 1
ATOM 1716 C CA . ALA A 1 213 ? -7.561 -13.195 -2.620 1.00 80.81 213 ALA A CA 1
ATOM 1717 C C . ALA A 1 213 ? -6.273 -13.881 -2.113 1.00 80.81 213 ALA A C 1
ATOM 1719 O O . ALA A 1 213 ? -6.350 -14.923 -1.465 1.00 80.81 213 ALA A O 1
ATOM 1720 N N . LYS A 1 214 ? -5.079 -13.370 -2.447 1.00 83.25 214 LYS A N 1
ATOM 1721 C CA . LYS A 1 214 ? -3.799 -14.005 -2.084 1.00 83.25 214 LYS A CA 1
ATOM 1722 C C . LYS A 1 214 ? -2.879 -13.022 -1.378 1.00 83.25 214 LYS A C 1
ATOM 1724 O O . LYS A 1 214 ? -2.755 -11.872 -1.797 1.00 83.25 214 LYS A O 1
ATOM 1729 N N . LEU A 1 215 ? -2.184 -13.503 -0.350 1.00 83.50 215 LEU A N 1
ATOM 1730 C CA . LEU A 1 215 ? -1.166 -12.715 0.337 1.00 83.50 215 LEU A CA 1
ATOM 1731 C C . LEU A 1 215 ? 0.013 -12.408 -0.608 1.00 83.50 215 LEU A C 1
ATOM 1733 O O . LEU A 1 215 ? 0.394 -13.280 -1.400 1.00 83.50 215 LEU A O 1
ATOM 1737 N N . PRO A 1 216 ? 0.629 -11.213 -0.512 1.00 84.50 216 PRO A N 1
ATOM 1738 C CA . PRO A 1 216 ? 1.730 -10.806 -1.388 1.00 84.50 216 PRO A CA 1
ATOM 1739 C C . PRO A 1 216 ? 2.890 -11.812 -1.420 1.00 84.50 216 PRO A C 1
ATOM 1741 O O . PRO A 1 216 ? 3.407 -12.111 -2.495 1.00 84.50 216 PRO A O 1
ATOM 1744 N N . GLY A 1 217 ? 3.237 -12.406 -0.271 1.00 86.69 217 GLY A N 1
ATOM 1745 C CA . GLY A 1 217 ? 4.331 -13.380 -0.148 1.00 86.69 217 GLY A CA 1
ATOM 1746 C C . GLY A 1 217 ? 4.115 -14.695 -0.909 1.00 86.69 217 GLY A C 1
ATOM 1747 O O . GLY A 1 217 ? 5.079 -15.378 -1.236 1.00 86.69 217 GLY A O 1
ATOM 1748 N N . VAL A 1 218 ? 2.871 -15.036 -1.274 1.00 87.31 218 VAL A N 1
ATOM 1749 C CA . VAL A 1 218 ? 2.582 -16.184 -2.158 1.00 87.31 218 VAL A CA 1
ATOM 1750 C C . VAL A 1 218 ? 2.965 -15.867 -3.607 1.00 87.31 218 VAL A C 1
ATOM 1752 O O . VAL A 1 218 ? 3.222 -16.771 -4.403 1.00 87.31 218 VAL A O 1
ATOM 1755 N N . LYS A 1 219 ? 2.978 -14.580 -3.980 1.00 85.94 219 LYS A N 1
ATOM 1756 C CA . LYS A 1 219 ? 3.266 -14.139 -5.345 1.00 85.94 219 LYS A CA 1
ATOM 1757 C C . LYS A 1 219 ? 4.701 -13.662 -5.537 1.00 85.94 219 LYS A C 1
ATOM 1759 O O . LYS A 1 219 ? 5.272 -13.935 -6.594 1.00 85.94 219 LYS A O 1
ATOM 1764 N N . TYR A 1 220 ? 5.241 -12.934 -4.569 1.00 87.12 220 TYR A N 1
ATOM 1765 C CA . TYR A 1 220 ? 6.576 -12.354 -4.625 1.00 87.12 220 TYR A CA 1
ATOM 1766 C C . TYR A 1 220 ? 7.490 -13.119 -3.677 1.00 87.12 220 TYR A C 1
ATOM 1768 O O . TYR A 1 220 ? 7.380 -12.997 -2.457 1.00 87.12 220 TYR A O 1
ATOM 1776 N N . SER A 1 221 ? 8.392 -13.919 -4.247 1.00 90.12 221 SER A N 1
ATOM 1777 C CA . SER A 1 221 ? 9.443 -14.567 -3.462 1.00 90.12 221 SER A CA 1
ATOM 1778 C C . SER A 1 221 ? 10.352 -13.510 -2.817 1.00 90.12 221 SER A C 1
ATOM 1780 O O . SER A 1 221 ? 10.399 -12.382 -3.313 1.00 90.12 221 SER A O 1
ATOM 1782 N N . PRO A 1 222 ? 11.122 -13.853 -1.771 1.00 89.88 222 PRO A N 1
ATOM 1783 C CA . PRO A 1 222 ? 12.053 -12.905 -1.155 1.00 89.88 222 PRO A CA 1
ATOM 1784 C C . PRO A 1 222 ? 13.020 -12.254 -2.159 1.00 89.88 222 PRO A C 1
ATOM 1786 O O . PRO A 1 222 ? 13.253 -11.057 -2.126 1.00 89.88 222 PRO A O 1
ATOM 1789 N N . ASN A 1 223 ? 13.516 -13.000 -3.152 1.00 89.00 223 ASN A N 1
ATOM 1790 C CA . ASN A 1 223 ? 14.366 -12.404 -4.190 1.00 89.00 223 ASN A CA 1
ATOM 1791 C C . ASN A 1 223 ? 13.608 -11.377 -5.046 1.00 89.00 223 ASN A C 1
ATOM 1793 O O . ASN A 1 223 ? 14.148 -10.320 -5.347 1.00 89.00 223 ASN A O 1
ATOM 1797 N N . MET A 1 224 ? 12.350 -11.657 -5.407 1.00 88.19 224 MET A N 1
ATOM 1798 C CA . MET A 1 224 ? 11.528 -10.697 -6.152 1.00 88.19 224 MET A CA 1
ATOM 1799 C C . MET A 1 224 ? 11.218 -9.449 -5.319 1.00 88.19 224 MET A C 1
ATOM 1801 O O . MET A 1 224 ? 11.173 -8.352 -5.867 1.00 88.19 224 MET A O 1
ATOM 1805 N N . GLN A 1 225 ? 11.000 -9.602 -4.011 1.00 88.94 225 GLN A N 1
ATOM 1806 C CA . GLN A 1 225 ? 10.798 -8.477 -3.096 1.00 88.94 225 GLN A CA 1
ATOM 1807 C C . GLN A 1 225 ? 12.056 -7.596 -3.039 1.00 88.94 225 GLN A C 1
ATOM 1809 O O . GLN A 1 225 ? 11.957 -6.389 -3.275 1.00 88.94 225 GLN A O 1
ATOM 1814 N N . CYS A 1 226 ? 13.245 -8.191 -2.920 1.00 87.19 226 CYS A N 1
ATOM 1815 C CA . CYS A 1 226 ? 14.507 -7.468 -3.053 1.00 87.19 226 CYS A CA 1
ATOM 1816 C C . CYS A 1 226 ? 14.653 -6.728 -4.388 1.00 87.19 226 CYS A C 1
ATOM 1818 O O . CYS A 1 226 ? 14.995 -5.543 -4.387 1.00 87.19 226 CYS A O 1
ATOM 1820 N N . GLU A 1 227 ? 14.335 -7.363 -5.519 1.00 85.38 227 GLU A N 1
ATOM 1821 C CA . GLU A 1 227 ? 14.390 -6.704 -6.831 1.00 85.38 227 GLU A CA 1
ATOM 1822 C C . GLU A 1 227 ? 13.441 -5.503 -6.942 1.00 85.38 227 GLU A C 1
ATOM 1824 O O . GLU A 1 227 ? 13.766 -4.503 -7.593 1.00 85.38 227 GLU A O 1
ATOM 1829 N N . LEU A 1 228 ? 12.279 -5.573 -6.289 1.00 81.56 228 LEU A N 1
ATOM 1830 C CA . LEU A 1 228 ? 11.332 -4.463 -6.221 1.00 81.56 228 LEU A CA 1
ATOM 1831 C C . LEU A 1 228 ? 11.883 -3.315 -5.360 1.00 81.56 228 LEU A C 1
ATOM 1833 O O . LEU A 1 228 ? 11.830 -2.159 -5.795 1.00 81.56 228 LEU A O 1
ATOM 1837 N N . ILE A 1 229 ? 12.470 -3.631 -4.200 1.00 82.81 229 ILE A N 1
ATOM 1838 C CA . ILE A 1 229 ? 13.032 -2.670 -3.239 1.00 82.81 229 ILE A CA 1
ATOM 1839 C C . ILE A 1 229 ? 14.319 -2.035 -3.791 1.00 82.81 229 ILE A C 1
ATOM 1841 O O . ILE A 1 229 ? 14.362 -0.841 -4.112 1.00 82.81 229 ILE A O 1
ATOM 1845 N N . ILE A 1 230 ? 15.376 -2.832 -3.953 1.00 83.00 230 ILE A N 1
ATOM 1846 C CA . ILE A 1 230 ? 16.720 -2.360 -4.307 1.00 83.00 230 ILE A CA 1
ATOM 1847 C C . ILE A 1 230 ? 16.867 -2.187 -5.815 1.00 83.00 230 ILE A C 1
ATOM 1849 O O . ILE A 1 230 ? 17.382 -1.159 -6.258 1.00 83.00 230 ILE A O 1
ATOM 1853 N N . GLY A 1 231 ? 16.385 -3.142 -6.611 1.00 79.44 231 GLY A N 1
ATOM 1854 C CA . GLY A 1 231 ? 16.487 -3.126 -8.073 1.00 79.44 231 GLY A CA 1
ATOM 1855 C C . GLY A 1 231 ? 17.007 -4.434 -8.682 1.00 79.44 231 GLY A C 1
ATOM 1856 O O . GLY A 1 231 ? 17.345 -5.363 -7.952 1.00 79.44 231 GLY A O 1
ATOM 1857 N N . PRO A 1 232 ? 17.092 -4.516 -10.023 1.00 81.88 232 PRO A N 1
ATOM 1858 C CA . PRO A 1 232 ? 17.527 -5.726 -10.722 1.00 81.88 232 PRO A CA 1
ATOM 1859 C C . PRO A 1 232 ? 18.902 -6.220 -10.251 1.00 81.88 232 PRO A C 1
ATOM 1861 O O . PRO A 1 232 ? 19.806 -5.410 -10.044 1.00 81.88 232 PRO A O 1
ATOM 1864 N N . GLY A 1 233 ? 19.054 -7.539 -10.098 1.00 83.75 233 GLY A N 1
ATOM 1865 C CA . GLY A 1 233 ? 20.291 -8.168 -9.610 1.00 83.75 233 GLY A CA 1
ATOM 1866 C C . GLY A 1 233 ? 20.459 -8.154 -8.086 1.00 83.75 233 GLY A C 1
ATOM 1867 O O . GLY A 1 233 ? 21.492 -8.588 -7.572 1.00 83.75 233 GLY A O 1
ATOM 1868 N N . SER A 1 234 ? 19.458 -7.662 -7.351 1.00 88.81 234 SER A N 1
ATOM 1869 C CA . SER A 1 234 ? 19.391 -7.852 -5.904 1.00 88.81 234 SER A CA 1
ATOM 1870 C C . SER A 1 234 ? 18.641 -9.131 -5.544 1.00 88.81 234 SER A C 1
ATOM 1872 O O . SER A 1 234 ? 17.772 -9.591 -6.278 1.00 88.81 234 SER A O 1
ATOM 1874 N N . ALA A 1 235 ? 19.001 -9.727 -4.415 1.00 91.06 235 ALA A N 1
ATOM 1875 C CA . ALA A 1 235 ? 18.405 -10.958 -3.919 1.00 91.06 235 ALA A CA 1
ATOM 1876 C C . ALA A 1 235 ? 18.390 -10.962 -2.389 1.00 91.06 235 ALA A C 1
ATOM 1878 O O . ALA A 1 235 ? 19.067 -10.151 -1.747 1.00 91.06 235 ALA A O 1
ATOM 1879 N N . LEU A 1 236 ? 17.650 -11.907 -1.808 1.00 89.56 236 LEU A N 1
ATOM 1880 C CA . LEU A 1 236 ? 17.691 -12.151 -0.375 1.00 89.56 236 LEU A CA 1
ATOM 1881 C C . LEU A 1 236 ? 19.120 -12.527 0.024 1.00 89.56 236 LEU A C 1
ATOM 1883 O O . LEU A 1 236 ? 19.721 -13.457 -0.524 1.00 89.56 236 LEU A O 1
ATOM 1887 N N . CYS A 1 237 ? 19.663 -11.818 1.005 1.00 86.31 237 CYS A N 1
ATOM 1888 C CA . CYS A 1 237 ? 20.999 -12.072 1.499 1.00 86.31 237 CYS A CA 1
ATOM 1889 C C . CYS A 1 237 ? 21.040 -13.403 2.264 1.00 86.31 237 CYS A C 1
ATOM 1891 O O . CYS A 1 237 ? 20.568 -13.518 3.396 1.00 86.31 237 CYS A O 1
ATOM 1893 N N . SER A 1 238 ? 21.651 -14.420 1.659 1.00 79.81 238 SER A N 1
ATOM 1894 C CA . SER A 1 238 ? 21.778 -15.761 2.246 1.00 79.81 238 SER A CA 1
ATOM 1895 C C . SER A 1 238 ? 22.728 -15.817 3.448 1.00 79.81 238 SER A C 1
ATOM 1897 O O . SER A 1 238 ? 22.583 -16.705 4.292 1.00 79.81 238 SER A O 1
ATOM 1899 N N . VAL A 1 239 ? 23.671 -14.871 3.530 1.00 75.69 239 VAL A N 1
ATOM 1900 C CA . VAL A 1 239 ? 24.773 -14.834 4.511 1.00 75.69 239 VAL A CA 1
ATOM 1901 C C . VAL A 1 239 ? 24.552 -13.796 5.618 1.00 75.69 239 VAL A C 1
ATOM 1903 O O . VAL A 1 239 ? 25.206 -13.862 6.651 1.00 75.69 239 VAL A O 1
ATOM 1906 N N . CYS A 1 240 ? 23.583 -12.884 5.474 1.00 69.50 240 CYS A N 1
ATOM 1907 C CA . CYS A 1 240 ? 23.246 -11.857 6.474 1.00 69.50 240 CYS A CA 1
ATOM 1908 C C . CYS A 1 240 ? 22.477 -12.427 7.686 1.00 69.50 240 CYS A C 1
ATOM 1910 O O . CYS A 1 240 ? 21.760 -11.706 8.377 1.00 69.50 240 CYS A O 1
ATOM 1912 N N . LYS A 1 241 ? 22.608 -13.735 7.939 1.00 58.47 241 LYS A N 1
ATOM 1913 C CA . LYS A 1 241 ? 21.910 -14.509 8.971 1.00 58.47 241 LYS A CA 1
ATOM 1914 C C . LYS A 1 241 ? 22.495 -14.261 10.365 1.00 58.47 241 LYS A C 1
ATOM 1916 O O . LYS A 1 241 ? 22.858 -15.203 11.063 1.00 58.47 241 LYS A O 1
ATOM 1921 N N . ASN A 1 242 ? 22.541 -13.013 10.811 1.00 54.88 242 ASN A N 1
ATOM 1922 C CA . ASN A 1 242 ? 22.725 -12.735 12.232 1.00 54.88 242 ASN A CA 1
ATOM 1923 C C . ASN A 1 242 ? 21.343 -12.811 12.915 1.00 54.88 242 ASN A C 1
ATOM 1925 O O . ASN A 1 242 ? 20.629 -11.829 13.065 1.00 54.88 242 ASN A O 1
ATOM 1929 N N . SER A 1 243 ? 20.949 -14.054 13.213 1.00 50.53 243 SER A N 1
ATOM 1930 C CA . SER A 1 243 ? 20.003 -14.515 14.252 1.00 50.53 243 SER A CA 1
ATOM 1931 C C . SER A 1 243 ? 18.555 -13.992 14.361 1.00 50.53 243 SER A C 1
ATOM 1933 O O . SER A 1 243 ? 17.854 -14.441 15.268 1.00 50.53 243 SER A O 1
ATOM 1935 N N . LYS A 1 244 ? 18.019 -13.169 13.454 1.00 57.03 244 LYS A N 1
ATOM 1936 C CA . LYS A 1 244 ? 16.566 -12.871 13.406 1.00 57.03 244 LYS A CA 1
ATOM 1937 C C . LYS A 1 244 ? 15.915 -13.580 12.212 1.00 57.03 244 LYS A C 1
ATOM 1939 O O . LYS A 1 244 ? 16.548 -13.748 11.172 1.00 57.03 244 LYS A O 1
ATOM 1944 N N . SER A 1 245 ? 14.699 -14.109 12.384 1.00 66.56 245 SER A N 1
ATOM 1945 C CA . SER A 1 245 ? 14.044 -14.935 11.356 1.00 66.56 245 SER A CA 1
ATOM 1946 C C . SER A 1 245 ? 13.936 -14.171 10.026 1.00 66.56 245 SER A C 1
ATOM 1948 O O . SER A 1 245 ? 13.737 -12.963 10.008 1.00 66.56 245 SER A O 1
ATOM 1950 N N . GLN A 1 246 ? 14.046 -14.850 8.883 1.00 71.38 246 GLN A N 1
ATOM 1951 C CA . GLN A 1 246 ? 13.913 -14.181 7.574 1.00 71.38 246 GLN A CA 1
ATOM 1952 C C . GLN A 1 246 ? 12.532 -13.530 7.381 1.00 71.38 246 GLN A C 1
ATOM 1954 O O . GLN A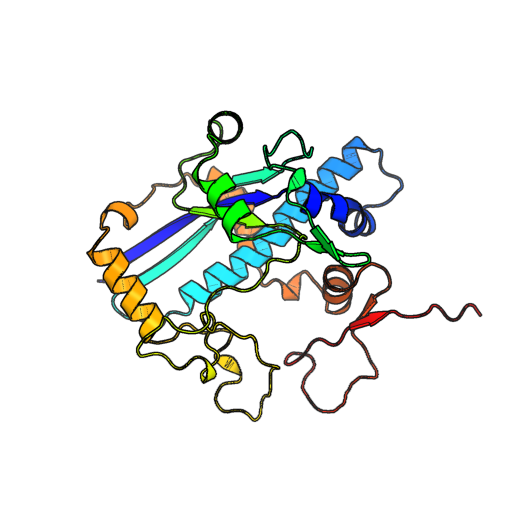 1 246 ? 12.385 -12.612 6.585 1.00 71.38 246 GLN A O 1
ATOM 1959 N N . CYS A 1 247 ? 11.529 -13.983 8.136 1.00 75.94 247 CYS A N 1
ATOM 1960 C CA . CYS A 1 247 ? 10.193 -13.392 8.172 1.00 75.94 247 CYS A CA 1
ATOM 1961 C C . CYS A 1 247 ? 10.128 -12.096 8.997 1.00 75.94 247 CYS A C 1
ATOM 1963 O O . CYS A 1 247 ? 9.196 -11.319 8.835 1.00 75.94 247 CYS A O 1
ATOM 1965 N N . ALA A 1 248 ? 11.079 -11.898 9.909 1.00 71.88 248 ALA A N 1
ATOM 1966 C CA . ALA A 1 248 ? 11.177 -10.733 10.777 1.00 71.88 248 ALA A CA 1
ATOM 1967 C C . ALA A 1 248 ? 11.861 -9.554 10.077 1.00 71.88 248 ALA A C 1
ATOM 1969 O O . ALA A 1 248 ? 11.462 -8.407 10.257 1.00 71.88 248 ALA A O 1
ATOM 1970 N N . GLN A 1 249 ? 12.897 -9.837 9.284 1.00 77.06 249 GLN A N 1
ATOM 1971 C CA . GLN A 1 249 ? 13.648 -8.814 8.572 1.00 77.06 249 GLN A CA 1
ATOM 1972 C C . GLN A 1 249 ? 14.150 -9.354 7.235 1.00 77.06 249 GLN A C 1
ATOM 1974 O O . GLN A 1 249 ? 14.964 -10.280 7.181 1.00 77.06 249 GLN A O 1
ATOM 1979 N N . GLU A 1 250 ? 13.689 -8.737 6.150 1.00 83.06 250 GLU A N 1
ATOM 1980 C CA . GLU A 1 250 ? 14.202 -9.010 4.815 1.00 83.06 250 GLU A CA 1
ATOM 1981 C C . GLU A 1 250 ? 15.461 -8.172 4.574 1.00 83.06 250 GLU A C 1
ATOM 1983 O O . GLU A 1 250 ? 15.414 -6.943 4.525 1.00 83.06 250 GLU A O 1
ATOM 1988 N N . VAL A 1 251 ? 16.607 -8.844 4.447 1.00 85.62 251 VAL A N 1
ATOM 1989 C CA . VAL A 1 251 ? 17.882 -8.193 4.132 1.00 85.62 251 VAL A CA 1
ATOM 1990 C C . VAL A 1 251 ? 18.241 -8.506 2.692 1.00 85.62 251 VAL A C 1
ATOM 1992 O O . VAL A 1 251 ? 18.470 -9.663 2.339 1.00 85.62 251 VAL A O 1
ATOM 1995 N N . CYS A 1 252 ? 18.321 -7.469 1.869 1.00 87.69 252 CYS A N 1
ATOM 1996 C CA . CYS A 1 252 ? 18.601 -7.584 0.446 1.00 87.69 252 CYS A CA 1
ATOM 1997 C C . CYS A 1 252 ? 20.047 -7.191 0.136 1.00 87.69 252 CYS A C 1
ATOM 1999 O O . CYS A 1 252 ? 20.567 -6.217 0.680 1.00 87.69 252 CYS A O 1
ATOM 2001 N N . SER A 1 253 ? 20.697 -7.926 -0.764 1.00 87.62 253 SER A N 1
ATOM 2002 C CA . SER A 1 253 ? 22.045 -7.613 -1.243 1.00 87.62 253 SER A CA 1
ATOM 2003 C C . SER A 1 253 ? 22.106 -7.633 -2.766 1.00 87.62 253 SER A C 1
ATOM 2005 O O . SER A 1 253 ? 21.369 -8.364 -3.424 1.00 87.62 253 SER A O 1
ATOM 2007 N N . ILE A 1 254 ? 22.987 -6.810 -3.340 1.00 84.00 254 ILE A N 1
ATOM 2008 C CA . ILE A 1 254 ? 23.302 -6.867 -4.770 1.00 84.00 254 ILE A CA 1
ATOM 2009 C C . ILE A 1 254 ? 24.290 -8.013 -4.961 1.00 84.00 254 ILE A C 1
ATOM 2011 O O . ILE A 1 254 ? 25.408 -7.958 -4.442 1.00 84.00 254 ILE A O 1
ATOM 2015 N N . GLN A 1 255 ? 23.893 -9.048 -5.698 1.00 72.44 255 GLN A N 1
ATOM 2016 C CA . GLN A 1 255 ? 24.820 -10.114 -6.048 1.00 72.44 255 GLN A CA 1
ATOM 2017 C C . GLN A 1 255 ? 25.755 -9.579 -7.132 1.00 72.44 255 GLN A C 1
ATOM 2019 O O . GLN A 1 255 ? 25.358 -9.405 -8.283 1.00 72.44 255 GLN A O 1
ATOM 2024 N N . LYS A 1 256 ? 27.010 -9.284 -6.775 1.00 62.78 256 LYS A N 1
ATOM 2025 C CA . LYS A 1 256 ? 28.047 -9.107 -7.794 1.00 62.78 256 LYS A CA 1
ATOM 2026 C C . LYS A 1 256 ? 28.194 -10.454 -8.489 1.00 62.78 256 LYS A C 1
ATOM 2028 O O . LYS A 1 256 ? 28.633 -11.414 -7.861 1.00 62.78 256 LYS A O 1
ATOM 2033 N N . SER A 1 257 ? 27.812 -10.529 -9.759 1.00 54.50 257 SER A N 1
ATOM 2034 C CA . SER A 1 257 ? 28.178 -11.653 -10.611 1.00 54.50 257 SER A CA 1
ATOM 2035 C C . SER A 1 257 ? 29.701 -11.755 -10.592 1.00 54.50 257 SER A C 1
ATOM 2037 O O . SER A 1 257 ? 30.386 -10.888 -11.138 1.00 54.50 257 SER A O 1
ATOM 2039 N N . ILE A 1 258 ? 30.230 -12.768 -9.911 1.00 43.50 258 ILE A N 1
ATOM 2040 C CA . ILE A 1 258 ? 31.619 -13.172 -10.093 1.00 43.50 258 ILE A CA 1
ATOM 2041 C C . ILE A 1 258 ? 31.650 -13.724 -11.514 1.00 43.50 258 ILE A C 1
ATOM 2043 O O . ILE A 1 258 ? 31.093 -14.788 -11.778 1.00 43.50 258 ILE A O 1
ATOM 2047 N N . ALA A 1 259 ? 32.175 -12.932 -12.446 1.00 41.94 259 ALA A N 1
ATOM 2048 C CA . ALA A 1 259 ? 32.511 -13.430 -13.766 1.00 41.94 259 ALA A CA 1
ATOM 2049 C C . ALA A 1 259 ? 33.612 -14.477 -13.558 1.00 41.94 259 ALA A C 1
ATOM 2051 O O . ALA A 1 259 ? 34.699 -14.127 -13.095 1.00 41.94 259 ALA A O 1
ATOM 2052 N N . PHE A 1 260 ? 33.271 -15.744 -13.787 1.00 37.19 260 PHE A N 1
ATOM 2053 C CA . PHE A 1 260 ? 34.231 -16.836 -13.908 1.00 37.19 260 PHE A CA 1
ATOM 2054 C C . PHE A 1 260 ? 34.701 -16.925 -15.356 1.00 37.19 260 PHE A C 1
ATOM 2056 O O . PHE A 1 260 ? 33.843 -16.739 -16.252 1.00 37.19 260 PHE A O 1
#

Foldseek 3Di:
DAQEFEFEEEEEEECQNVVCLVLLLVVPDPPDDPVVSVVSSVVVVLLLVLLVLLLVQVLQCPPPDPHYGYGYAYQYYHYHNDPVLQPDPPVQFDDDDPATAHAVVSVVVSVVPDPCCVVCVPTPDGDYYHYDHPHDYDFDDDDDDPPDDLVLQACPRSDHDQQDPPDPNNCRVSHDDPVRVVVVVVCCVVCVVSSPPDDDDPVSRVVSVVSSVDNVCVVAPLQNVLCVVVNPQKGFDPPVPPPDDCVRDGDIDRDDPPPD

Radius of gyration: 20.28 Å; chains: 1; bounding box: 59×40×53 Å